Protein 3MTI (pdb70)

Nearest PDB structures (foldseek):
  3mti-assembly1_A  TM=1.002E+00  e=4.559E-30  Streptococcus thermophilus LMG 18311
  3mti-assembly1_B  TM=9.693E-01  e=1.001E-26  Streptococcus thermophilus LMG 18311
  3lby-assembly1_A  TM=9.792E-01  e=3.429E-22  Streptococcus mutans
  8k1f-assembly2_B-2  TM=7.327E-01  e=4.480E-07  Fusobacterium nucleatum subsp. nucleatum ATCC 25586
  5xj1-assembly1_A  TM=6.941E-01  e=5.153E-06  Streptococcus pneumoniae TIGR4

CATH classification: 3.40.50.150

Structure (mmCIF, N/CA/C/O backbone):
data_3MTI
#
_entry.id   3MTI
#
_cell.length_a   48.331
_cell.length_b   57.044
_cell.length_c   75.365
_cell.angle_alpha   90.000
_cell.angle_beta   109.110
_cell.angle_gamma   90.000
#
_symmetry.space_group_name_H-M   'P 1 21 1'
#
loop_
_entity.id
_entity.type
_entity.pdbx_description
1 polymer 'rRNA methylase'
2 water water
#
loop_
_atom_site.group_PDB
_atom_site.id
_atom_site.type_symbol
_atom_site.label_atom_id
_atom_site.label_alt_id
_atom_site.label_comp_id
_atom_site.label_asym_id
_atom_site.label_entity_id
_atom_site.label_seq_id
_atom_site.pdbx_PDB_ins_code
_atom_site.Cartn_x
_atom_site.Cartn_y
_atom_site.Cartn_z
_atom_site.occupancy
_atom_site.B_iso_or_equiv
_atom_site.auth_seq_id
_atom_site.auth_comp_id
_atom_site.auth_asym_id
_atom_site.auth_atom_id
_atom_site.pdbx_PDB_model_num
ATOM 1 N N . ALA A 1 3 ? 23.362 6.771 16.076 1.00 39.07 0 ALA A N 1
ATOM 2 C CA . ALA A 1 3 ? 22.419 6.627 17.246 1.00 39.38 0 ALA A CA 1
ATOM 3 C C . ALA A 1 3 ? 21.021 7.248 17.014 1.00 39.16 0 ALA A C 1
ATOM 4 O O . ALA A 1 3 ? 20.257 7.466 17.955 1.00 39.84 0 ALA A O 1
ATOM 11 N N . ILE A 1 5 ? 17.038 7.662 15.765 1.00 37.23 2 ILE A N 1
ATOM 12 C CA . ILE A 1 5 ? 15.872 6.771 15.628 1.00 35.91 2 ILE A CA 1
ATOM 13 C C . ILE A 1 5 ? 15.959 6.227 14.189 1.00 35.58 2 ILE A C 1
ATOM 14 O O . ILE A 1 5 ? 16.141 6.999 13.246 1.00 35.18 2 ILE A O 1
ATOM 19 N N . LYS A 1 6 ? 15.880 4.905 14.046 1.00 35.21 3 LYS A N 1
ATOM 20 C CA . LYS A 1 6 ? 16.172 4.222 12.784 1.00 35.01 3 LYS A CA 1
ATOM 21 C C . LYS A 1 6 ? 15.048 4.261 11.742 1.00 34.70 3 LYS A C 1
ATOM 22 O O . LYS A 1 6 ? 13.913 3.844 11.998 1.00 34.70 3 LYS A O 1
ATOM 28 N N . ARG A 1 7 ? 15.378 4.752 10.554 1.00 34.04 4 ARG A N 1
ATOM 29 C CA . ARG A 1 7 ? 14.545 4.503 9.400 1.00 33.81 4 ARG A CA 1
ATOM 30 C C . ARG A 1 7 ? 14.518 2.986 9.186 1.00 33.34 4 ARG A C 1
ATOM 31 O O . ARG A 1 7 ? 15.465 2.287 9.563 1.00 33.02 4 ARG A O 1
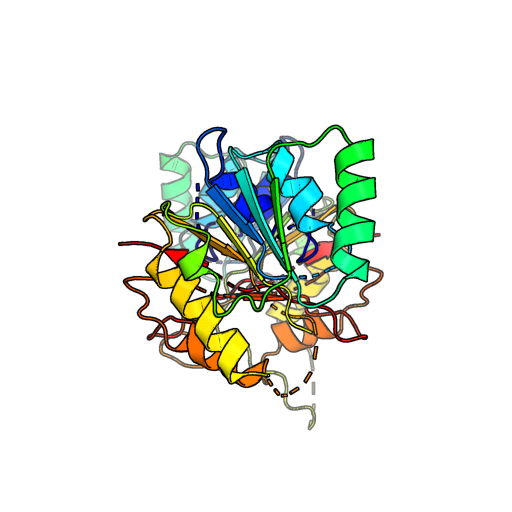ATOM 39 N N . PRO A 1 8 ? 13.411 2.468 8.628 1.00 33.45 5 PRO A N 1
ATOM 40 C CA . PRO A 1 8 ? 13.285 1.059 8.310 1.00 33.65 5 PRO A CA 1
ATOM 41 C C . PRO A 1 8 ? 14.524 0.466 7.638 1.00 34.11 5 PRO A C 1
ATOM 42 O O . PRO A 1 8 ? 14.964 -0.612 8.030 1.00 34.59 5 PRO A O 1
ATOM 46 N N . ILE A 1 9 ? 15.097 1.164 6.664 1.00 33.83 6 ILE A N 1
ATOM 47 C CA . ILE A 1 9 ? 16.276 0.636 5.986 1.00 34.61 6 ILE A CA 1
ATOM 48 C C . ILE A 1 9 ? 17.430 0.492 6.964 1.00 34.30 6 ILE A C 1
ATOM 49 O O . ILE A 1 9 ? 18.090 -0.527 6.955 1.00 34.37 6 ILE A O 1
ATOM 54 N N . HIS A 1 10 ? 17.628 1.486 7.832 1.00 34.34 7 HIS A N 1
ATOM 55 C CA . HIS A 1 10 ? 18.713 1.448 8.813 1.00 34.62 7 HIS A CA 1
ATOM 56 C C . HIS A 1 10 ? 18.547 0.293 9.802 1.00 34.41 7 HIS A C 1
ATOM 57 O O . HIS A 1 10 ? 19.517 -0.414 10.132 1.00 33.81 7 HIS A O 1
ATOM 67 N N . SER A 1 12 ? 16.817 -2.420 9.105 1.00 33.19 9 SER A N 1
ATOM 68 C CA . SER A 1 12 ? 16.971 -3.691 8.428 1.00 33.65 9 SER A CA 1
ATOM 69 C C . SER A 1 12 ? 18.463 -4.050 8.347 1.00 34.21 9 SER A C 1
ATOM 70 O O . SER A 1 12 ? 18.827 -5.202 8.576 1.00 33.41 9 SER A O 1
ATOM 73 N N . HIS A 1 13 ? 19.301 -3.049 8.068 1.00 35.18 10 HIS A N 1
ATOM 74 C CA . HIS A 1 13 ? 20.749 -3.233 7.938 1.00 35.95 10 HIS A CA 1
ATOM 75 C C . HIS A 1 13 ? 21.339 -3.690 9.251 1.00 36.47 10 HIS A C 1
ATOM 76 O O . HIS A 1 13 ? 22.150 -4.608 9.289 1.00 37.43 10 HIS A O 1
ATOM 83 N N . ASP A 1 14 ? 20.931 -3.049 10.332 1.00 36.82 11 ASP A N 1
ATOM 84 C CA . ASP A 1 14 ? 21.447 -3.404 11.649 1.00 37.61 11 ASP A CA 1
ATOM 85 C C . ASP A 1 14 ? 20.919 -4.770 12.131 1.00 36.36 11 ASP A C 1
ATOM 86 O O . ASP A 1 14 ? 21.664 -5.559 12.722 1.00 36.27 11 ASP A O 1
ATOM 91 N N . PHE A 1 15 ? 19.640 -5.038 11.866 1.00 35.01 12 PHE A N 1
ATOM 92 C CA . PHE A 1 15 ? 19.014 -6.334 12.154 1.00 34.14 12 PHE A CA 1
ATOM 93 C C . PHE A 1 15 ? 19.814 -7.478 11.538 1.00 33.40 12 PHE A C 1
ATOM 94 O O . PHE A 1 15 ? 20.109 -8.475 12.184 1.00 33.12 12 PHE A O 1
ATOM 102 N N . LEU A 1 16 ? 20.171 -7.309 10.280 1.00 33.47 13 LEU A N 1
ATOM 103 C CA . LEU A 1 16 ? 20.988 -8.289 9.588 1.00 33.68 13 LEU A CA 1
ATOM 104 C C . LEU A 1 16 ? 22.417 -8.350 10.158 1.00 33.65 13 LEU A C 1
ATOM 105 O O . LEU A 1 16 ? 22.877 -9.432 10.517 1.00 34.07 13 LEU A O 1
ATOM 110 N N . ALA A 1 17 ? 23.094 -7.207 10.278 1.00 33.68 14 ALA A N 1
ATOM 111 C CA . ALA A 1 17 ? 24.471 -7.148 10.848 1.00 33.23 14 ALA A CA 1
ATOM 112 C C . ALA A 1 17 ? 24.609 -7.855 12.194 1.00 32.79 14 ALA A C 1
ATOM 113 O O . ALA A 1 17 ? 25.619 -8.490 12.472 1.00 32.90 14 ALA A O 1
ATOM 115 N N . GLU A 1 18 ? 23.575 -7.773 13.025 1.00 32.34 15 GLU A N 1
ATOM 116 C CA . GLU A 1 18 ? 23.631 -8.377 14.350 1.00 31.82 15 GLU A CA 1
ATOM 117 C C . GLU A 1 18 ? 23.978 -9.884 14.370 1.00 31.33 15 GLU A C 1
ATOM 118 O O . GLU A 1 18 ? 24.519 -10.379 15.350 1.00 31.30 15 GLU A O 1
ATOM 124 N N . VAL A 1 19 ? 23.643 -10.622 13.312 1.00 30.94 16 VAL A N 1
ATOM 125 C CA . VAL A 1 19 ? 23.882 -12.069 13.305 1.00 29.97 16 VAL A CA 1
ATOM 126 C C . VAL A 1 19 ? 24.972 -12.433 12.281 1.00 30.17 16 VAL A C 1
ATOM 127 O O . VAL A 1 19 ? 25.230 -13.596 12.039 1.00 29.47 16 VAL A O 1
ATOM 131 N N . LEU A 1 20 ? 25.613 -11.441 11.694 1.00 30.32 17 LEU A N 1
ATOM 132 C CA . LEU A 1 20 ? 26.563 -11.751 10.610 1.00 31.21 17 LEU A CA 1
ATOM 133 C C . LEU A 1 20 ? 27.988 -11.909 11.149 1.00 31.89 17 LEU A C 1
ATOM 134 O O . LEU A 1 20 ? 28.336 -11.326 12.175 1.00 31.49 17 LEU A O 1
ATOM 139 N N . ASP A 1 21 ? 28.809 -12.700 10.460 1.00 33.11 18 ASP A N 1
ATOM 140 C CA . ASP A 1 21 ? 30.247 -12.768 10.756 1.00 34.68 18 ASP A CA 1
ATOM 141 C C . ASP A 1 21 ? 30.982 -13.114 9.472 1.00 35.04 18 ASP A C 1
ATOM 142 O O . ASP A 1 21 ? 30.347 -13.242 8.431 1.00 35.70 18 ASP A O 1
ATOM 147 N N . ASP A 1 22 ? 32.301 -13.281 9.522 1.00 36.59 19 ASP A N 1
ATOM 148 C CA . ASP A 1 22 ? 33.050 -13.588 8.283 1.00 37.34 19 ASP A CA 1
ATOM 149 C C . ASP A 1 22 ? 32.811 -14.996 7.729 1.00 37.04 19 ASP A C 1
ATOM 150 O O . ASP A 1 22 ? 33.285 -15.335 6.641 1.00 37.06 19 ASP A O 1
ATOM 155 N N . GLU A 1 23 ? 32.076 -15.817 8.473 1.00 36.37 20 GLU A N 1
ATOM 156 C CA . GLU A 1 23 ? 31.676 -17.132 7.957 1.00 36.51 20 GLU A CA 1
ATOM 157 C C . GLU A 1 23 ? 30.272 -17.174 7.320 1.00 34.94 20 GLU A C 1
ATOM 158 O O . GLU A 1 23 ? 29.869 -18.207 6.772 1.00 35.25 20 GLU A O 1
ATOM 164 N N . SER A 1 24 ? 29.559 -16.052 7.348 1.00 33.00 21 SER A N 1
ATOM 165 C CA . SER A 1 24 ? 28.150 -16.022 6.948 1.00 31.89 21 SER A CA 1
ATOM 166 C C . SER A 1 24 ? 27.898 -15.960 5.440 1.00 31.61 21 SER A C 1
ATOM 167 O O . SER A 1 24 ? 28.582 -15.225 4.706 1.00 30.82 21 SER A O 1
ATOM 170 N N . ILE A 1 25 ? 26.922 -16.751 4.995 1.00 30.80 22 ILE A N 1
ATOM 171 C CA . ILE A 1 25 ? 26.360 -16.657 3.647 1.00 30.88 22 ILE A CA 1
ATOM 172 C C . ILE A 1 25 ? 25.112 -15.788 3.692 1.00 30.99 22 ILE A C 1
ATOM 173 O O . ILE A 1 25 ? 24.224 -16.001 4.534 1.00 30.18 22 ILE A O 1
ATOM 178 N N . VAL A 1 26 ? 25.058 -14.809 2.788 1.00 30.56 23 VAL A N 1
ATOM 179 C CA . VAL A 1 26 ? 23.954 -13.862 2.727 1.00 30.32 23 VAL A CA 1
ATOM 180 C C . VAL A 1 26 ? 23.277 -13.946 1.364 1.00 30.23 23 VAL A C 1
ATOM 181 O O . VAL A 1 26 ? 23.958 -14.113 0.314 1.00 29.12 23 VAL A O 1
ATOM 185 N N . VAL A 1 27 ? 21.945 -13.853 1.369 1.00 28.60 24 VAL A N 1
ATOM 186 C CA . VAL A 1 27 ? 21.207 -13.746 0.113 1.00 28.77 24 VAL A CA 1
ATOM 187 C C . VAL A 1 27 ? 20.511 -12.387 -0.052 1.00 29.47 24 VAL A C 1
ATOM 188 O O . VAL A 1 27 ? 19.707 -11.947 0.804 1.00 29.48 24 VAL A O 1
ATOM 192 N N . ASP A 1 28 ? 20.826 -11.727 -1.162 1.00 29.00 25 ASP A N 1
ATOM 193 C CA . ASP A 1 28 ? 20.133 -10.506 -1.548 1.00 29.90 25 ASP A CA 1
ATOM 194 C C . ASP A 1 28 ? 19.258 -10.834 -2.758 1.00 30.16 25 ASP A C 1
ATOM 195 O O . ASP A 1 28 ? 19.734 -10.909 -3.894 1.00 30.40 25 ASP A O 1
ATOM 200 N N . ALA A 1 29 ? 17.967 -11.040 -2.479 1.00 29.80 26 ALA A N 1
ATOM 201 C CA . ALA A 1 29 ? 16.987 -11.497 -3.465 1.00 29.84 26 ALA A CA 1
ATOM 202 C C . ALA A 1 29 ? 16.673 -10.459 -4.534 1.00 29.86 26 ALA A C 1
ATOM 203 O O . ALA A 1 29 ? 16.232 -10.820 -5.624 1.00 30.97 26 ALA A O 1
ATOM 205 N N . THR A 1 30 ? 16.916 -9.184 -4.222 1.00 30.50 27 THR A N 1
ATOM 206 C CA . THR A 1 30 ? 16.590 -8.041 -5.079 1.00 29.70 27 THR A CA 1
ATOM 207 C C . THR A 1 30 ? 17.744 -7.043 -5.166 1.00 29.84 27 THR A C 1
ATOM 208 O O . THR A 1 30 ? 17.758 -6.000 -4.512 1.00 29.37 27 THR A O 1
ATOM 220 N N . GLY A 1 32 ? 18.835 -4.729 -7.374 1.00 31.80 29 GLY A N 1
ATOM 221 C CA . GLY A 1 32 ? 18.690 -3.368 -7.898 1.00 33.80 29 GLY A CA 1
ATOM 222 C C . GLY A 1 32 ? 20.039 -2.670 -8.060 1.00 35.06 29 GLY A C 1
ATOM 223 O O . GLY A 1 32 ? 20.973 -3.238 -8.637 1.00 36.41 29 GLY A O 1
ATOM 224 N N . ASN A 1 33 ? 20.160 -1.461 -7.516 1.00 35.79 30 ASN A N 1
ATOM 225 C CA . ASN A 1 33 ? 21.378 -0.648 -7.670 1.00 36.53 30 ASN A CA 1
ATOM 226 C C . ASN A 1 33 ? 22.562 -1.097 -6.792 1.00 36.26 30 ASN A C 1
ATOM 227 O O . ASN A 1 33 ? 23.660 -0.544 -6.897 1.00 36.49 30 ASN A O 1
ATOM 232 N N . GLY A 1 34 ? 22.325 -2.078 -5.921 1.00 35.39 31 GLY A N 1
ATOM 233 C CA . GLY A 1 34 ? 23.369 -2.647 -5.083 1.00 34.62 31 GLY A CA 1
ATOM 234 C C . GLY A 1 34 ? 23.506 -2.166 -3.647 1.00 34.34 31 GLY A C 1
ATOM 235 O O . GLY A 1 34 ? 24.445 -2.549 -2.961 1.00 34.66 31 GLY A O 1
ATOM 236 N N . ASN A 1 35 ? 22.573 -1.354 -3.165 1.00 34.61 32 ASN A N 1
ATOM 237 C CA . ASN A 1 35 ? 22.732 -0.744 -1.841 1.00 34.67 32 ASN A CA 1
ATOM 238 C C . ASN A 1 35 ? 22.892 -1.754 -0.710 1.00 34.30 32 ASN A C 1
ATOM 239 O O . ASN A 1 35 ? 23.729 -1.579 0.175 1.00 34.43 32 ASN A O 1
ATOM 244 N N . ASP A 1 36 ? 22.074 -2.798 -0.728 1.00 34.86 33 ASP A N 1
ATOM 245 C CA . ASP A 1 36 ? 22.125 -3.820 0.313 1.00 34.75 33 ASP A CA 1
ATOM 246 C C . ASP A 1 36 ? 23.329 -4.744 0.129 1.00 34.10 33 ASP A C 1
ATOM 247 O O . ASP A 1 36 ? 24.002 -5.106 1.101 1.00 33.77 33 ASP A O 1
ATOM 252 N N . THR A 1 37 ? 23.619 -5.098 -1.116 1.00 33.23 34 THR A N 1
ATOM 253 C CA . THR A 1 37 ? 24.745 -5.979 -1.385 1.00 33.35 34 THR A CA 1
ATOM 254 C C . THR A 1 37 ? 26.045 -5.310 -0.925 1.00 33.40 34 THR A C 1
ATOM 255 O O . THR A 1 37 ? 26.840 -5.927 -0.220 1.00 34.08 34 THR A O 1
ATOM 259 N N . ALA A 1 38 ? 26.226 -4.037 -1.293 1.00 33.69 35 ALA A N 1
ATOM 260 C CA . ALA A 1 38 ? 27.414 -3.249 -0.910 1.00 32.78 35 ALA A CA 1
ATOM 261 C C . ALA A 1 38 ? 27.629 -3.216 0.587 1.00 32.13 35 ALA A C 1
ATOM 262 O O . ALA A 1 38 ? 28.763 -3.389 1.069 1.00 31.92 35 ALA A O 1
ATOM 264 N N . PHE A 1 39 ? 26.533 -3.030 1.329 1.00 30.99 36 PHE A N 1
ATOM 265 C CA . PHE A 1 39 ? 26.604 -3.010 2.771 1.00 29.83 36 PHE A CA 1
ATOM 266 C C . PHE A 1 39 ? 26.926 -4.372 3.359 1.00 29.45 36 PHE A C 1
ATOM 267 O O . PHE A 1 39 ? 27.812 -4.491 4.189 1.00 29.97 36 PHE A O 1
ATOM 275 N N . LEU A 1 40 ? 26.179 -5.397 2.961 1.00 29.42 37 LEU A N 1
ATOM 276 C CA . LEU A 1 40 ? 26.305 -6.703 3.604 1.00 28.50 37 LEU A CA 1
ATOM 277 C C . LEU A 1 40 ? 27.574 -7.444 3.180 1.00 28.06 37 LEU A C 1
ATOM 278 O O . LEU A 1 40 ? 28.137 -8.162 3.970 1.00 27.32 37 LEU A O 1
ATOM 283 N N . ALA A 1 41 ? 28.034 -7.270 1.949 1.00 28.11 38 ALA A N 1
ATOM 284 C CA . ALA A 1 41 ? 29.265 -7.961 1.543 1.00 28.75 38 ALA A CA 1
ATOM 285 C C . ALA A 1 41 ? 30.342 -7.745 2.573 1.00 29.09 38 ALA A C 1
ATOM 286 O O . ALA A 1 41 ? 30.910 -8.704 3.085 1.00 29.23 38 ALA A O 1
ATOM 288 N N . GLY A 1 42 ? 30.570 -6.480 2.923 1.00 30.32 39 GLY A N 1
ATOM 289 C CA . GLY A 1 42 ? 31.602 -6.084 3.871 1.00 31.57 39 GLY A CA 1
ATOM 290 C C . GLY A 1 42 ? 31.628 -6.871 5.155 1.00 32.77 39 GLY A C 1
ATOM 291 O O . GLY A 1 42 ? 32.692 -7.043 5.770 1.00 33.40 39 GLY A O 1
ATOM 292 N N . LEU A 1 43 ? 30.453 -7.370 5.540 1.00 33.14 40 LEU A N 1
ATOM 293 C CA . LEU A 1 43 ? 30.216 -7.957 6.847 1.00 32.93 40 LEU A CA 1
ATOM 294 C C . LEU A 1 43 ? 30.110 -9.506 6.822 1.00 33.48 40 LEU A C 1
ATOM 295 O O . LEU A 1 43 ? 29.944 -10.134 7.873 1.00 33.90 40 LEU A O 1
ATOM 300 N N . SER A 1 44 ? 30.177 -10.118 5.638 1.00 32.78 41 SER A N 1
ATOM 301 C CA . SER A 1 44 ? 29.967 -11.565 5.524 1.00 33.24 41 SER A CA 1
ATOM 302 C C . SER A 1 44 ? 30.959 -12.287 4.622 1.00 33.70 41 SER A C 1
ATOM 303 O O . SER A 1 44 ? 31.750 -11.663 3.942 1.00 34.25 41 SER A O 1
ATOM 306 N N . LYS A 1 45 ? 30.880 -13.615 4.619 1.00 34.61 42 LYS A N 1
ATOM 307 C CA . LYS A 1 45 ? 31.736 -14.443 3.777 1.00 35.04 42 LYS A CA 1
ATOM 308 C C . LYS A 1 45 ? 31.427 -14.209 2.317 1.00 34.50 42 LYS A C 1
ATOM 309 O O . LYS A 1 45 ? 32.339 -14.057 1.499 1.00 34.35 42 LYS A O 1
ATOM 315 N N . LYS A 1 46 ? 30.137 -14.203 1.994 1.00 33.80 43 LYS A N 1
ATOM 316 C CA . LYS A 1 46 ? 29.712 -14.183 0.604 1.00 33.43 43 LYS A CA 1
ATOM 317 C C . LYS A 1 46 ? 28.275 -13.697 0.512 1.00 33.10 43 LYS A C 1
ATOM 318 O O . LYS A 1 46 ? 27.439 -14.021 1.358 1.00 32.58 43 LYS A O 1
ATOM 324 N N . VAL A 1 47 ? 27.997 -12.934 -0.535 1.00 32.72 44 VAL A N 1
ATOM 325 C CA . VAL A 1 47 ? 26.643 -12.512 -0.834 1.00 31.90 44 VAL A CA 1
ATOM 326 C C . VAL A 1 47 ? 26.288 -13.042 -2.206 1.00 32.30 44 VAL A C 1
ATOM 327 O O . VAL A 1 47 ? 27.034 -12.837 -3.195 1.00 30.94 44 VAL A O 1
ATOM 331 N N . TYR A 1 48 ? 25.159 -13.738 -2.267 1.00 31.53 45 TYR A N 1
ATOM 332 C CA . TYR A 1 48 ? 24.539 -14.026 -3.547 1.00 32.43 45 TYR A CA 1
ATOM 333 C C . TYR A 1 48 ? 23.491 -12.945 -3.784 1.00 32.69 45 TYR A C 1
ATOM 334 O O . TYR A 1 48 ? 22.609 -12.720 -2.928 1.00 32.02 45 TYR A O 1
ATOM 343 N N . ALA A 1 49 ? 23.590 -12.272 -4.926 1.00 32.03 46 ALA A N 1
ATOM 344 C CA . ALA A 1 49 ? 22.637 -11.237 -5.284 1.00 32.28 46 ALA A CA 1
ATOM 345 C C . ALA A 1 49 ? 21.917 -11.597 -6.565 1.00 32.85 46 ALA A C 1
ATOM 346 O O . ALA A 1 49 ? 22.552 -12.038 -7.539 1.00 32.25 46 ALA A O 1
ATOM 348 N N . PHE A 1 50 ? 20.595 -11.404 -6.561 1.00 32.86 47 PHE A N 1
ATOM 349 C CA . PHE A 1 50 ? 19.740 -11.722 -7.703 1.00 34.38 47 PHE A CA 1
ATOM 350 C C . PHE A 1 50 ? 19.000 -10.507 -8.277 1.00 35.87 47 PHE A C 1
ATOM 351 O O . PHE A 1 50 ? 18.449 -9.684 -7.533 1.00 36.32 47 PHE A O 1
ATOM 359 N N . ASP A 1 51 ? 18.959 -10.432 -9.605 1.00 37.40 48 ASP A N 1
ATOM 360 C CA . ASP A 1 51 ? 18.110 -9.493 -10.320 1.00 39.20 48 ASP A CA 1
ATOM 361 C C . ASP A 1 51 ? 17.846 -10.010 -11.720 1.00 40.39 48 ASP A C 1
ATOM 362 O O . ASP A 1 51 ? 18.702 -10.679 -12.311 1.00 40.82 48 ASP A O 1
ATOM 367 N N . VAL A 1 52 ? 16.679 -9.663 -12.259 1.00 41.36 49 VAL A N 1
ATOM 368 C CA . VAL A 1 52 ? 16.316 -10.009 -13.621 1.00 42.59 49 VAL A CA 1
ATOM 369 C C . VAL A 1 52 ? 16.794 -8.994 -14.677 1.00 43.29 49 VAL A C 1
ATOM 370 O O . VAL A 1 52 ? 16.614 -9.225 -15.873 1.00 43.48 49 VAL A O 1
ATOM 374 N N . GLN A 1 53 ? 17.386 -7.875 -14.248 1.00 43.84 50 GLN A N 1
ATOM 375 C CA . GLN A 1 53 ? 17.774 -6.798 -15.184 1.00 44.09 50 GLN A CA 1
ATOM 376 C C . GLN A 1 53 ? 19.279 -6.632 -15.357 1.00 43.93 50 GLN A C 1
ATOM 377 O O . GLN A 1 53 ? 20.009 -6.393 -14.386 1.00 43.30 50 GLN A O 1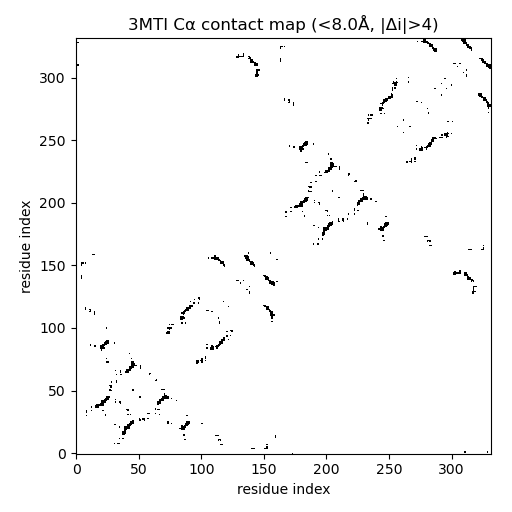
ATOM 383 N N . GLU A 1 54 ? 19.720 -6.730 -16.610 1.00 44.07 51 GLU A N 1
ATOM 384 C CA . GLU A 1 54 ? 21.113 -6.539 -16.989 1.00 44.34 51 GLU A CA 1
ATOM 385 C C . GLU A 1 54 ? 21.719 -5.280 -16.369 1.00 44.60 51 GLU A C 1
ATOM 386 O O . GLU A 1 54 ? 22.837 -5.318 -15.843 1.00 44.63 51 GLU A O 1
ATOM 388 N N . GLN A 1 55 ? 20.980 -4.172 -16.439 1.00 44.80 52 GLN A N 1
ATOM 389 C CA . GLN A 1 55 ? 21.461 -2.878 -15.949 1.00 45.49 52 GLN A CA 1
ATOM 390 C C . GLN A 1 55 ? 21.758 -2.873 -14.452 1.00 44.96 52 GLN A C 1
ATOM 391 O O . GLN A 1 55 ? 22.705 -2.231 -14.026 1.00 45.42 52 GLN A O 1
ATOM 397 N N . ALA A 1 56 ? 20.962 -3.595 -13.668 1.00 44.47 53 ALA A N 1
ATOM 398 C CA . ALA A 1 56 ? 21.209 -3.736 -12.228 1.00 44.14 53 ALA A CA 1
ATOM 399 C C . ALA A 1 56 ? 22.578 -4.385 -12.001 1.00 43.73 53 ALA A C 1
ATOM 400 O O . ALA A 1 56 ? 23.363 -3.947 -11.143 1.00 43.17 53 ALA A O 1
ATOM 402 N N . LEU A 1 57 ? 22.851 -5.423 -12.790 1.00 42.78 54 LEU A N 1
ATOM 403 C CA . LEU A 1 57 ? 24.114 -6.148 -12.721 1.00 42.74 54 LEU A CA 1
ATOM 404 C C . LEU A 1 57 ? 25.293 -5.233 -13.014 1.00 42.04 54 LEU A C 1
ATOM 405 O O . LEU A 1 57 ? 26.227 -5.165 -12.221 1.00 41.32 54 LEU A O 1
ATOM 410 N N . GLY A 1 58 ? 25.228 -4.535 -14.151 1.00 42.13 55 GLY A N 1
ATOM 411 C CA . GLY A 1 58 ? 26.284 -3.619 -14.594 1.00 41.81 55 GLY A CA 1
ATOM 412 C C . GLY A 1 58 ? 26.539 -2.495 -13.598 1.00 41.95 55 GLY A C 1
ATOM 413 O O . GLY A 1 58 ? 27.689 -2.139 -13.338 1.00 41.35 55 GLY A O 1
ATOM 414 N N . LYS A 1 59 ? 25.461 -1.958 -13.022 1.00 41.61 56 LYS A N 1
ATOM 415 C CA . LYS A 1 59 ? 25.556 -0.887 -12.027 1.00 41.42 56 LYS A CA 1
ATOM 416 C C . LYS A 1 59 ? 26.224 -1.397 -10.764 1.00 40.61 56 LYS A C 1
ATOM 417 O O . LYS A 1 59 ? 27.208 -0.813 -10.300 1.00 40.59 56 LYS A O 1
ATOM 419 N N . THR A 1 60 ? 25.688 -2.488 -10.216 1.00 40.00 57 THR A N 1
ATOM 420 C CA . THR A 1 60 ? 26.231 -3.106 -9.002 1.00 38.58 57 THR A CA 1
ATOM 421 C C . THR A 1 60 ? 27.700 -3.531 -9.164 1.00 38.45 57 THR A C 1
ATOM 422 O O . THR A 1 60 ? 28.514 -3.247 -8.292 1.00 38.47 57 THR A O 1
ATOM 426 N N . SER A 1 61 ? 28.036 -4.154 -10.292 1.00 37.83 58 SER A N 1
ATOM 427 C CA . SER A 1 61 ? 29.424 -4.544 -10.594 1.00 37.81 58 SER A CA 1
ATOM 428 C C . SER A 1 61 ? 30.397 -3.401 -10.417 1.00 37.20 58 SER A C 1
ATOM 429 O O . SER A 1 61 ? 31.262 -3.460 -9.549 1.00 37.41 58 SER A O 1
ATOM 432 N N . GLN A 1 62 ? 30.234 -2.366 -11.246 1.00 37.03 59 GLN A N 1
ATOM 433 C CA . GLN A 1 62 ? 31.003 -1.128 -11.155 1.00 36.60 59 GLN A CA 1
ATOM 434 C C . GLN A 1 62 ? 31.137 -0.651 -9.714 1.00 36.12 59 GLN A C 1
ATOM 435 O O . GLN A 1 62 ? 32.245 -0.366 -9.254 1.00 35.32 59 GLN A O 1
ATOM 441 N N . ARG A 1 63 ? 30.009 -0.571 -9.000 1.00 34.93 60 ARG A N 1
ATOM 442 C CA . ARG A 1 63 ? 30.021 -0.114 -7.617 1.00 34.53 60 ARG A CA 1
ATOM 443 C C . ARG A 1 63 ? 30.912 -0.972 -6.741 1.00 34.67 60 ARG A C 1
ATOM 444 O O . ARG A 1 63 ? 31.809 -0.458 -6.057 1.00 35.07 60 ARG A O 1
ATOM 452 N N . LEU A 1 64 ? 30.638 -2.278 -6.739 1.00 34.89 61 LEU A N 1
ATOM 453 C CA . LEU A 1 64 ? 31.365 -3.208 -5.886 1.00 35.09 61 LEU A CA 1
ATOM 454 C C . LEU A 1 64 ? 32.843 -3.123 -6.244 1.00 34.85 61 LEU A C 1
ATOM 455 O O . LEU A 1 64 ? 33.697 -3.032 -5.373 1.00 35.17 61 LEU A O 1
ATOM 460 N N . SER A 1 65 ? 33.125 -3.101 -7.536 1.00 35.36 62 SER A N 1
ATOM 461 C CA . SER A 1 65 ? 34.495 -2.961 -8.018 1.00 36.24 62 SER A CA 1
ATOM 462 C C . SER A 1 65 ? 35.188 -1.714 -7.453 1.00 36.57 62 SER A C 1
ATOM 463 O O . SER A 1 65 ? 36.327 -1.790 -6.949 1.00 36.81 62 SER A O 1
ATO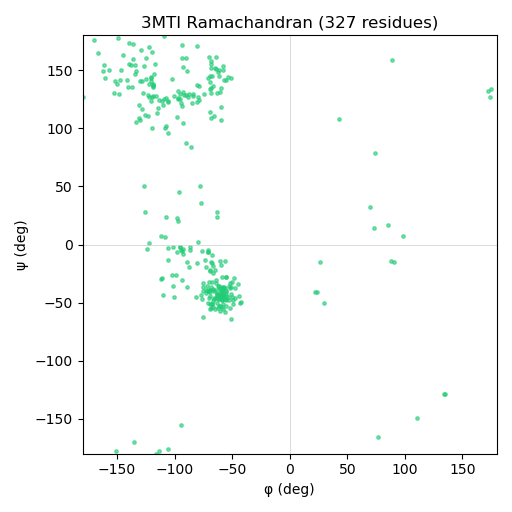M 466 N N . ASP A 1 66 ? 34.484 -0.580 -7.507 1.00 36.71 63 ASP A N 1
ATOM 467 C CA . ASP A 1 66 ? 34.987 0.695 -6.978 1.00 36.65 63 ASP A CA 1
ATOM 468 C C . ASP A 1 66 ? 35.201 0.647 -5.474 1.00 37.12 63 ASP A C 1
ATOM 469 O O . ASP A 1 66 ? 36.074 1.337 -4.938 1.00 36.99 63 ASP A O 1
ATOM 474 N N . LEU A 1 67 ? 34.393 -0.164 -4.795 1.00 37.46 64 LEU A N 1
ATOM 475 C CA . LEU A 1 67 ? 34.561 -0.388 -3.369 1.00 37.34 64 LEU A CA 1
ATOM 476 C C . LEU A 1 67 ? 35.546 -1.517 -3.047 1.00 37.66 64 LEU A C 1
ATOM 477 O O . LEU A 1 67 ? 35.815 -1.774 -1.876 1.00 37.39 64 LEU A O 1
ATOM 482 N N . GLY A 1 68 ? 36.094 -2.176 -4.078 1.00 37.74 65 GLY A N 1
ATOM 483 C CA . GLY A 1 68 ? 37.077 -3.261 -3.897 1.00 37.64 65 GLY A CA 1
ATOM 484 C C . GLY A 1 68 ? 36.473 -4.569 -3.385 1.00 37.89 65 GLY A C 1
ATOM 485 O O . GLY A 1 68 ? 37.191 -5.463 -2.922 1.00 38.00 65 GLY A O 1
ATOM 486 N N . ILE A 1 69 ? 35.145 -4.658 -3.454 1.00 37.38 66 ILE A N 1
ATOM 487 C CA . ILE A 1 69 ? 34.381 -5.769 -2.909 1.00 37.07 66 ILE A CA 1
ATOM 488 C C . ILE A 1 69 ? 34.341 -6.905 -3.926 1.00 36.67 66 ILE A C 1
ATOM 489 O O . ILE A 1 69 ? 33.859 -6.716 -5.044 1.00 36.09 66 ILE A O 1
ATOM 494 N N . GLU A 1 70 ? 34.833 -8.078 -3.515 1.00 36.97 67 GLU A N 1
ATOM 495 C CA . GLU A 1 70 ? 34.998 -9.239 -4.401 1.00 37.35 67 GLU A CA 1
ATOM 496 C C . GLU A 1 70 ? 34.286 -10.485 -3.906 1.00 36.57 67 GLU A C 1
ATOM 497 O O . GLU A 1 70 ? 34.286 -11.509 -4.559 1.00 37.04 67 GLU A O 1
ATOM 503 N N . ASN A 1 71 ? 33.678 -10.421 -2.739 1.00 36.57 68 ASN A N 1
ATOM 504 C CA . ASN A 1 71 ? 33.035 -11.616 -2.193 1.00 35.68 68 ASN A CA 1
ATOM 505 C C . ASN A 1 71 ? 31.522 -11.693 -2.472 1.00 35.58 68 ASN A C 1
ATOM 506 O O . ASN A 1 71 ? 30.712 -12.003 -1.576 1.00 35.32 68 ASN A O 1
ATOM 511 N N . THR A 1 72 ? 31.143 -11.409 -3.712 1.00 35.01 69 THR A N 1
ATOM 512 C CA . THR A 1 72 ? 29.748 -11.524 -4.138 1.00 35.17 69 THR A CA 1
ATOM 513 C C . THR A 1 72 ? 29.593 -12.382 -5.380 1.00 35.98 69 THR A C 1
ATOM 514 O O . THR A 1 72 ? 30.521 -12.519 -6.204 1.00 35.64 69 THR A O 1
ATOM 518 N N . GLU A 1 73 ? 28.411 -12.969 -5.511 1.00 35.74 70 GLU A N 1
ATOM 519 C CA . GLU A 1 73 ? 28.039 -13.645 -6.746 1.00 36.09 70 GLU A CA 1
ATOM 520 C C . GLU A 1 73 ? 26.753 -12.998 -7.248 1.00 35.94 70 GLU A C 1
ATOM 521 O O . GLU A 1 73 ? 25.690 -13.102 -6.630 1.00 35.85 70 GLU A O 1
ATOM 527 N N . LEU A 1 74 ? 26.896 -12.282 -8.352 1.00 36.22 71 LEU A N 1
ATOM 528 C CA . LEU A 1 74 ? 25.833 -11.532 -8.948 1.00 36.52 71 LEU A CA 1
ATOM 529 C C . LEU A 1 74 ? 25.203 -12.414 -10.003 1.00 37.19 71 LEU A C 1
ATOM 530 O O . LEU A 1 74 ? 25.881 -12.885 -10.931 1.00 37.26 71 LEU A O 1
ATOM 535 N N . ILE A 1 75 ? 23.903 -12.649 -9.851 1.00 36.59 72 ILE A N 1
ATOM 536 C CA . ILE A 1 75 ? 23.217 -13.636 -10.664 1.00 36.85 72 ILE A CA 1
ATOM 537 C C . ILE A 1 75 ? 22.072 -13.001 -11.428 1.00 37.36 72 ILE A C 1
ATOM 538 O O . ILE A 1 75 ? 21.224 -12.324 -10.841 1.00 37.72 72 ILE A O 1
ATOM 543 N N . LEU A 1 76 ? 22.071 -13.206 -12.740 1.00 37.46 73 LEU A N 1
ATOM 544 C CA . LEU A 1 76 ? 20.990 -12.753 -13.592 1.00 37.71 73 LEU A CA 1
ATOM 545 C C . LEU A 1 76 ? 19.944 -13.857 -13.680 1.00 37.34 73 LEU A C 1
ATOM 546 O O . LEU A 1 76 ? 20.000 -14.701 -14.572 1.00 37.61 73 LEU A O 1
ATOM 551 N N . ASP A 1 77 ? 19.008 -13.879 -12.730 1.00 36.72 74 ASP A N 1
ATOM 552 C CA . ASP A 1 77 ? 17.981 -14.915 -12.701 1.00 36.34 74 ASP A CA 1
ATOM 553 C C . ASP A 1 77 ? 16.863 -14.504 -11.726 1.00 36.66 74 ASP A C 1
ATOM 554 O O . ASP A 1 77 ? 17.041 -13.588 -10.918 1.00 36.36 74 ASP A O 1
ATOM 559 N N . GLY A 1 78 ? 15.714 -15.168 -11.805 1.00 36.23 75 GLY A N 1
ATOM 560 C CA . GLY A 1 78 ? 14.661 -14.963 -10.801 1.00 36.24 75 GLY A CA 1
ATOM 561 C C . GLY A 1 78 ? 15.079 -15.508 -9.441 1.00 36.44 75 GLY A C 1
ATOM 562 O O . GLY A 1 78 ? 15.603 -16.614 -9.350 1.00 36.72 75 GLY A O 1
ATOM 563 N N . HIS A 1 79 ? 14.842 -14.737 -8.377 1.00 36.61 76 HIS A N 1
ATOM 564 C CA . HIS A 1 79 ? 15.116 -15.192 -7.008 1.00 36.47 76 HIS A CA 1
ATOM 565 C C . HIS A 1 79 ? 14.336 -16.470 -6.579 1.00 36.29 76 HIS A C 1
ATOM 566 O O . HIS A 1 79 ? 14.703 -17.129 -5.599 1.00 35.07 76 HIS A O 1
ATOM 573 N N . GLU A 1 80 ? 13.264 -16.810 -7.306 1.00 36.45 77 GLU A N 1
ATOM 574 C CA . GLU A 1 80 ? 12.519 -18.065 -7.057 1.00 36.29 77 GLU A CA 1
ATOM 575 C C . GLU A 1 80 ? 13.371 -19.301 -7.358 1.00 36.19 77 GLU A C 1
ATOM 576 O O . GLU A 1 80 ? 13.093 -20.387 -6.864 1.00 36.00 77 GLU A O 1
ATOM 582 N N . ASN A 1 81 ? 14.397 -19.107 -8.184 1.00 35.93 78 ASN A N 1
ATOM 583 C CA . ASN A 1 81 ? 15.407 -20.115 -8.494 1.00 36.22 78 ASN A CA 1
ATOM 584 C C . ASN A 1 81 ? 16.703 -19.986 -7.679 1.00 36.38 78 ASN A C 1
ATOM 585 O O . ASN A 1 81 ? 17.767 -20.466 -8.117 1.00 36.40 78 ASN A O 1
ATOM 590 N N . LEU A 1 82 ? 16.630 -19.345 -6.508 1.00 36.50 79 LEU A N 1
ATOM 591 C CA . LEU A 1 82 ? 17.812 -19.140 -5.654 1.00 37.03 79 LEU A CA 1
ATOM 592 C C . LEU A 1 82 ? 18.463 -20.473 -5.285 1.00 38.24 79 LEU A C 1
ATOM 593 O O . LEU A 1 82 ? 19.709 -20.597 -5.241 1.00 38.36 79 LEU A O 1
ATOM 598 N N . ASP A 1 83 ? 17.598 -21.460 -5.057 1.00 39.02 80 ASP A N 1
ATOM 599 C CA . ASP A 1 83 ? 17.979 -22.776 -4.573 1.00 40.32 80 ASP A CA 1
ATOM 600 C C . ASP A 1 83 ? 18.938 -23.551 -5.476 1.00 40.61 80 ASP A C 1
ATOM 601 O O . ASP A 1 83 ? 19.496 -24.528 -5.017 1.00 41.10 80 ASP A O 1
ATOM 606 N N . HIS A 1 84 ? 19.126 -23.120 -6.732 1.00 41.28 81 HIS A N 1
ATOM 607 C CA . HIS A 1 84 ? 20.078 -23.753 -7.668 1.00 40.98 81 HIS A CA 1
ATOM 608 C C . HIS A 1 84 ? 21.493 -23.166 -7.602 1.00 40.71 81 HIS A C 1
ATOM 609 O O . HIS A 1 84 ? 22.436 -23.744 -8.177 1.00 40.66 81 HIS A O 1
ATOM 616 N N . TYR A 1 85 ? 21.643 -21.997 -6.972 1.00 39.10 82 TYR A N 1
ATOM 617 C CA . TYR A 1 85 ? 22.948 -21.314 -6.916 1.00 37.13 82 TYR A CA 1
ATOM 618 C C . TYR A 1 85 ? 23.556 -21.308 -5.520 1.00 36.19 82 TYR A C 1
ATOM 619 O O . TYR A 1 85 ? 24.787 -21.269 -5.388 1.00 34.95 82 TYR A O 1
ATOM 628 N N . VAL A 1 86 ? 22.675 -21.338 -4.510 1.00 34.55 83 VAL A N 1
ATOM 629 C CA . VAL A 1 86 ? 22.998 -21.244 -3.073 1.00 34.47 83 VAL A CA 1
ATOM 630 C C . VAL A 1 86 ? 22.868 -22.598 -2.338 1.00 34.74 83 VAL A C 1
ATOM 631 O O . VAL A 1 86 ? 21.769 -23.000 -1.884 1.00 35.12 83 VAL A O 1
ATOM 635 N N . ARG A 1 87 ? 23.974 -23.287 -2.202 1.00 34.56 84 ARG A N 1
ATOM 636 C CA . ARG A 1 87 ? 23.970 -24.585 -1.577 1.00 35.09 84 ARG A CA 1
ATOM 637 C C . ARG A 1 87 ? 24.239 -24.581 -0.087 1.00 33.84 84 ARG A C 1
ATOM 638 O O . ARG A 1 87 ? 24.138 -25.577 0.534 1.00 33.67 84 ARG A O 1
ATOM 646 N N . GLU A 1 88 ? 24.599 -23.443 0.454 1.00 33.20 85 GLU A N 1
ATOM 647 C CA . GLU A 1 88 ? 25.017 -23.306 1.815 1.00 32.81 85 GLU A CA 1
ATOM 648 C C . GLU A 1 88 ? 23.823 -22.918 2.663 1.00 32.15 85 GLU A C 1
ATOM 649 O O . GLU A 1 88 ? 22.867 -22.465 2.170 1.00 31.77 85 GLU A O 1
ATOM 655 N N . PRO A 1 89 ? 23.898 -23.127 3.942 1.00 31.96 86 PRO A N 1
ATOM 656 C CA . PRO A 1 89 ? 22.907 -22.560 4.864 1.00 32.15 86 PRO A CA 1
ATOM 657 C C . PRO A 1 89 ? 22.969 -21.026 4.793 1.00 32.33 86 PRO A C 1
ATOM 658 O O . PRO A 1 89 ? 24.032 -20.453 4.500 1.00 31.55 86 PRO A O 1
ATOM 662 N N . ILE A 1 90 ? 21.829 -20.369 5.009 1.00 32.07 87 ILE A N 1
ATOM 663 C CA . ILE A 1 90 ? 21.751 -18.908 4.883 1.00 31.67 87 ILE A CA 1
ATOM 664 C C . ILE A 1 90 ? 21.671 -18.249 6.252 1.00 31.57 87 ILE A C 1
ATOM 665 O O . ILE A 1 90 ? 20.753 -18.545 7.032 1.00 32.11 87 ILE A O 1
ATOM 670 N N . ARG A 1 91 ? 22.604 -17.356 6.525 1.00 30.72 88 ARG A N 1
ATOM 671 C CA A ARG A 1 91 ? 22.620 -16.620 7.764 0.50 30.53 88 ARG A CA 1
ATOM 672 C CA B ARG A 1 91 ? 22.533 -16.666 7.818 0.50 30.50 88 ARG A CA 1
ATOM 673 C C . ARG A 1 91 ? 21.687 -15.434 7.695 1.00 30.51 88 ARG A C 1
ATOM 674 O O . ARG A 1 91 ? 20.965 -15.225 8.609 1.00 30.47 88 ARG A O 1
ATOM 689 N N . ALA A 1 92 ? 21.752 -14.679 6.612 1.00 30.33 89 ALA A N 1
ATOM 690 C CA . ALA A 1 92 ? 20.979 -13.459 6.446 1.00 30.03 89 ALA A CA 1
ATOM 691 C C . ALA A 1 92 ? 20.462 -13.263 5.045 1.00 30.15 89 ALA A C 1
ATOM 692 O O . ALA A 1 92 ? 21.158 -13.546 4.039 1.00 29.81 89 ALA A O 1
ATOM 694 N N . ALA A 1 93 ? 19.239 -12.757 4.970 1.00 29.62 90 ALA A N 1
ATOM 695 C CA . ALA A 1 93 ? 18.653 -12.410 3.682 1.00 30.13 90 ALA A CA 1
ATOM 696 C C . ALA A 1 93 ? 17.858 -11.093 3.708 1.00 30.31 90 ALA A C 1
ATOM 697 O O . ALA A 1 93 ? 17.336 -10.664 4.753 1.00 29.89 90 ALA A O 1
ATOM 699 N N . ILE A 1 94 ? 17.750 -10.479 2.542 1.00 30.90 91 ILE A N 1
ATOM 700 C CA . ILE A 1 94 ? 17.015 -9.236 2.364 1.00 31.39 91 ILE A CA 1
ATOM 701 C C . ILE A 1 94 ? 16.185 -9.297 1.095 1.00 32.92 91 ILE A C 1
ATOM 702 O O . ILE A 1 94 ? 16.643 -9.754 0.041 1.00 32.20 91 ILE A O 1
ATOM 707 N N . PHE A 1 95 ? 14.944 -8.845 1.212 1.00 33.68 92 PHE A N 1
ATOM 708 C CA . PHE A 1 95 ? 14.069 -8.795 0.077 1.00 35.49 92 PHE A CA 1
ATOM 709 C C . PHE A 1 95 ? 13.421 -7.400 -0.009 1.00 36.44 92 PHE A C 1
ATOM 710 O O . PHE A 1 95 ? 12.736 -6.967 0.938 1.00 36.45 92 PHE A O 1
ATOM 718 N N . ASN A 1 96 ? 13.656 -6.701 -1.127 1.00 37.29 93 ASN A N 1
ATOM 719 C CA . ASN A 1 96 ? 12.971 -5.432 -1.412 1.00 39.16 93 ASN A CA 1
ATOM 720 C C . ASN A 1 96 ? 11.766 -5.564 -2.338 1.00 40.14 93 ASN A C 1
ATOM 721 O O . ASN A 1 96 ? 11.917 -5.832 -3.538 1.00 40.29 93 ASN A O 1
ATOM 726 N N . LEU A 1 97 ? 10.582 -5.373 -1.754 1.00 40.64 94 LEU A N 1
ATOM 727 C CA . LEU A 1 97 ? 9.303 -5.415 -2.453 1.00 42.33 94 LEU A CA 1
ATOM 728 C C . LEU A 1 97 ? 8.883 -4.021 -2.936 1.00 43.19 94 LEU A C 1
ATOM 729 O O . LEU A 1 97 ? 8.838 -3.071 -2.147 1.00 43.24 94 LEU A O 1
ATOM 734 N N . GLY A 1 98 ? 8.551 -3.916 -4.222 1.00 44.17 95 GLY A N 1
ATOM 735 C CA . GLY A 1 98 ? 7.998 -2.686 -4.789 1.00 45.11 95 GLY A CA 1
ATOM 736 C C . GLY A 1 98 ? 9.043 -1.605 -4.947 1.00 45.99 95 GLY A C 1
ATOM 737 O O . GLY A 1 98 ? 8.771 -0.558 -5.526 1.00 46.79 95 GLY A O 1
ATOM 738 N N . LYS A 1 110 ? 5.863 -10.608 -10.137 1.00 43.39 107 LYS A N 1
ATOM 739 C CA . LYS A 1 110 ? 4.701 -11.474 -9.907 1.00 42.96 107 LYS A CA 1
ATOM 740 C C . LYS A 1 110 ? 4.695 -12.071 -8.487 1.00 42.26 107 LYS A C 1
ATOM 741 O O . LYS A 1 110 ? 5.730 -12.540 -8.005 1.00 42.45 107 LYS A O 1
ATOM 743 N N . PRO A 1 111 ? 3.528 -12.052 -7.808 1.00 41.43 108 PRO A N 1
ATOM 744 C CA . PRO A 1 111 ? 3.426 -12.548 -6.424 1.00 40.55 108 PRO A CA 1
ATOM 745 C C . PRO A 1 111 ? 3.822 -14.006 -6.210 1.00 39.69 108 PRO A C 1
ATOM 746 O O . PRO A 1 111 ? 4.441 -14.313 -5.201 1.00 39.85 108 PRO A O 1
ATOM 750 N N . HIS A 1 112 ? 3.467 -14.904 -7.122 1.00 38.89 109 HIS A N 1
ATOM 751 C CA . HIS A 1 112 ? 3.832 -16.296 -6.939 1.00 38.28 109 HIS A CA 1
ATOM 752 C C . HIS A 1 112 ? 5.354 -16.488 -6.813 1.00 38.30 109 HIS A C 1
ATOM 753 O O . HIS A 1 112 ? 5.810 -17.236 -5.959 1.00 37.63 109 HIS A O 1
ATOM 760 N N . THR A 1 113 ? 6.133 -15.792 -7.641 1.00 38.19 110 THR A N 1
ATOM 761 C CA . THR A 1 113 ? 7.591 -15.916 -7.580 1.00 38.55 110 THR A CA 1
ATOM 762 C C . THR A 1 113 ? 8.141 -15.268 -6.298 1.00 38.31 110 THR A C 1
ATOM 763 O O . THR A 1 113 ? 9.050 -15.803 -5.670 1.00 38.01 110 THR A O 1
ATOM 767 N N . THR A 1 114 ? 7.575 -14.133 -5.892 1.00 38.10 111 THR A N 1
ATOM 768 C CA . THR A 1 114 ? 7.998 -13.503 -4.642 1.00 37.47 111 THR A CA 1
ATOM 769 C C . THR A 1 114 ? 7.819 -14.454 -3.456 1.00 37.68 111 THR A C 1
ATOM 770 O O . THR A 1 114 ? 8.767 -14.661 -2.674 1.00 37.32 111 THR A O 1
ATOM 774 N N . LEU A 1 115 ? 6.616 -15.031 -3.327 1.00 37.26 112 LEU A N 1
ATOM 775 C CA . LEU A 1 115 ? 6.312 -15.973 -2.233 1.00 36.75 112 LEU A CA 1
ATOM 776 C C . LEU A 1 115 ? 7.241 -17.192 -2.266 1.00 36.02 112 LEU A C 1
ATOM 777 O O . LEU A 1 115 ? 7.759 -17.623 -1.242 1.00 35.73 112 LEU A O 1
ATOM 782 N N . GLU A 1 116 ? 7.418 -17.751 -3.456 1.00 35.39 113 GLU A N 1
ATOM 783 C CA . GLU A 1 116 ? 8.317 -18.881 -3.659 1.00 34.73 113 GLU A CA 1
ATOM 784 C C . GLU A 1 116 ? 9.752 -18.584 -3.169 1.00 33.78 113 GLU A C 1
ATOM 785 O O . GLU A 1 116 ? 10.405 -19.436 -2.553 1.00 33.33 113 GLU A O 1
ATOM 791 N N . ALA A 1 117 ? 10.211 -17.366 -3.420 1.00 33.03 114 ALA A N 1
ATOM 792 C CA . ALA A 1 117 ? 11.557 -16.923 -3.036 1.00 32.41 114 ALA A CA 1
ATOM 793 C C . ALA A 1 117 ? 11.707 -16.774 -1.519 1.00 32.00 114 ALA A C 1
ATOM 794 O O . ALA A 1 117 ? 12.739 -17.115 -0.978 1.00 32.00 114 ALA A O 1
ATOM 796 N N . ILE A 1 118 ? 10.665 -16.270 -0.857 1.00 31.15 115 ILE A N 1
ATOM 797 C CA . ILE A 1 118 ? 10.647 -16.070 0.598 1.00 31.30 115 ILE A CA 1
ATOM 798 C C . ILE A 1 118 ? 10.595 -17.406 1.363 1.00 31.28 115 ILE A C 1
ATOM 799 O O . ILE A 1 118 ? 11.338 -17.614 2.329 1.00 31.74 115 ILE A O 1
ATOM 804 N N . GLU A 1 119 ? 9.725 -18.310 0.922 1.00 31.07 116 GLU A N 1
ATOM 805 C CA . GLU A 1 119 ? 9.708 -19.665 1.449 1.00 31.65 116 GLU A CA 1
ATOM 806 C C . GLU A 1 119 ? 11.064 -20.369 1.237 1.00 30.66 116 GLU A C 1
ATOM 807 O O . GLU A 1 119 ? 11.610 -20.972 2.150 1.00 29.91 116 GLU A O 1
ATOM 813 N N . LYS A 1 120 ? 11.610 -20.289 0.032 1.00 29.95 117 LYS A N 1
ATOM 814 C CA . LYS A 1 120 ? 12.887 -20.955 -0.213 1.00 29.44 117 LYS A CA 1
ATOM 815 C C . LYS A 1 120 ? 13.975 -20.471 0.731 1.00 28.46 117 LYS A C 1
ATOM 816 O O . LYS A 1 120 ? 14.753 -21.271 1.209 1.00 29.59 117 LYS A O 1
ATOM 822 N N . ILE A 1 121 ? 13.975 -19.177 1.043 1.00 28.52 118 ILE A N 1
ATOM 823 C CA . ILE A 1 121 ? 14.901 -18.550 1.990 1.00 27.96 118 ILE A CA 1
ATOM 824 C C . ILE A 1 121 ? 14.649 -18.997 3.428 1.00 27.95 118 ILE A C 1
ATOM 825 O O . ILE A 1 121 ? 15.566 -19.455 4.113 1.00 26.64 118 ILE A O 1
ATOM 830 N N . LEU A 1 122 ? 13.407 -18.838 3.903 1.00 28.04 119 LEU A N 1
ATOM 831 C CA . LEU A 1 122 ? 13.089 -19.291 5.238 1.00 28.27 119 LEU A CA 1
ATOM 832 C C . LEU A 1 122 ? 13.520 -20.748 5.447 1.00 28.39 119 LEU A C 1
ATOM 833 O O . LEU A 1 122 ? 14.270 -21.043 6.379 1.00 29.36 119 LEU A O 1
ATOM 838 N N . ASP A 1 123 ? 13.067 -21.655 4.579 1.00 28.56 120 ASP A N 1
ATOM 839 C CA . ASP A 1 123 ? 13.437 -23.063 4.636 1.00 28.77 120 ASP A CA 1
ATOM 840 C C . ASP A 1 123 ? 14.944 -23.253 4.805 1.00 28.79 120 ASP A C 1
ATOM 841 O O . ASP A 1 123 ? 15.354 -24.164 5.504 1.00 28.08 120 ASP A O 1
ATOM 846 N N . ARG A 1 124 ? 15.747 -22.400 4.147 1.00 29.50 121 ARG A N 1
ATOM 847 C CA . ARG A 1 124 ? 17.225 -22.511 4.152 1.00 29.13 121 ARG A CA 1
ATOM 848 C C . ARG A 1 124 ? 17.946 -21.649 5.197 1.00 30.19 121 ARG A C 1
ATOM 849 O O . ARG A 1 124 ? 19.173 -21.703 5.306 1.00 30.24 121 ARG A O 1
ATOM 857 N N . LEU A 1 125 ? 17.215 -20.847 5.974 1.00 30.85 122 LEU A N 1
ATOM 858 C CA . LEU A 1 125 ? 17.897 -20.072 7.017 1.00 31.39 122 LEU A CA 1
ATOM 859 C C . LEU A 1 125 ? 18.439 -20.996 8.103 1.00 32.04 122 LEU A C 1
ATOM 860 O O . LEU A 1 125 ? 17.818 -22.005 8.428 1.00 32.27 122 LEU A O 1
ATOM 865 N N . GLU A 1 126 ? 19.596 -20.649 8.660 1.00 32.20 123 GLU A N 1
ATOM 866 C CA . GLU A 1 126 ? 20.080 -21.317 9.853 1.00 32.60 123 GLU A CA 1
ATOM 867 C C . GLU A 1 126 ? 19.154 -20.920 10.994 1.00 32.26 123 GLU A C 1
ATOM 868 O O . GLU A 1 126 ? 18.484 -19.898 10.902 1.00 31.90 123 GLU A O 1
ATOM 874 N N . VAL A 1 127 ? 19.124 -21.730 12.051 1.00 32.50 124 VAL A N 1
ATOM 875 C CA . VAL A 1 127 ? 18.486 -21.344 13.315 1.00 32.86 124 VAL A CA 1
ATOM 876 C C . VAL A 1 127 ? 19.215 -20.108 13.838 1.00 32.80 124 VAL A C 1
ATOM 877 O O . VAL A 1 127 ? 20.445 -20.081 13.866 1.00 33.50 124 VAL A O 1
ATOM 881 N N . GLY A 1 128 ? 18.466 -19.074 14.216 1.00 32.11 125 GLY A N 1
ATOM 882 C CA . GLY A 1 128 ? 19.053 -17.795 14.564 1.00 31.25 125 GLY A CA 1
ATOM 883 C C . GLY A 1 128 ? 19.229 -16.879 13.368 1.00 30.79 125 GLY A C 1
ATOM 884 O O . GLY A 1 128 ? 19.465 -15.693 13.541 1.00 31.50 125 GLY A O 1
ATOM 885 N N . GLY A 1 129 ? 19.115 -17.428 12.160 1.00 30.63 126 GLY A N 1
ATOM 886 C CA . GLY A 1 129 ? 19.151 -16.669 10.911 1.00 30.10 126 GLY A CA 1
ATOM 887 C C . GLY A 1 129 ? 17.983 -15.736 10.631 1.00 30.18 126 GLY A C 1
ATOM 888 O O . GLY A 1 129 ? 16.856 -15.936 11.110 1.00 30.36 126 GLY A O 1
ATOM 889 N N . ARG A 1 130 ? 18.256 -14.725 9.814 1.00 29.75 127 ARG A N 1
ATOM 890 C CA . ARG A 1 130 ? 17.346 -13.604 9.640 1.00 28.94 127 ARG A CA 1
ATOM 891 C C . ARG A 1 130 ? 17.022 -13.241 8.205 1.00 28.92 127 ARG A C 1
ATOM 892 O O . ARG A 1 130 ? 17.895 -13.260 7.306 1.00 28.44 127 ARG A O 1
ATOM 900 N N . LEU A 1 131 ? 15.751 -12.907 8.000 1.00 28.26 128 LEU A N 1
ATOM 901 C CA . LEU A 1 131 ? 15.296 -12.261 6.777 1.00 27.31 128 LEU A CA 1
ATOM 902 C C . LEU A 1 131 ? 14.602 -10.938 7.078 1.00 28.06 128 LEU A C 1
ATOM 903 O O . LEU A 1 131 ? 13.706 -10.851 7.958 1.00 27.04 128 LEU A O 1
ATOM 908 N N . ALA A 1 132 ? 15.068 -9.916 6.365 1.00 27.95 129 ALA A N 1
ATOM 909 C CA . ALA A 1 132 ? 14.489 -8.584 6.384 1.00 28.36 129 ALA A CA 1
ATOM 910 C C . ALA A 1 132 ? 13.724 -8.374 5.086 1.00 28.98 129 ALA A C 1
ATOM 911 O O . ALA A 1 132 ? 14.292 -8.509 3.973 1.00 27.41 129 ALA A O 1
ATOM 913 N N . ILE A 1 133 ? 12.435 -8.066 5.224 1.00 28.58 130 ILE A N 1
ATOM 914 C CA . ILE A 1 133 ? 11.633 -7.688 4.061 1.00 29.99 130 ILE A CA 1
ATOM 915 C C . ILE A 1 133 ? 11.203 -6.238 4.159 1.00 31.53 130 ILE A C 1
ATOM 916 O O . ILE A 1 133 ? 10.427 -5.858 5.067 1.00 31.93 130 ILE A O 1
ATOM 929 N N . ILE A 1 135 ? 9.142 -3.414 2.462 1.00 36.94 132 ILE A N 1
ATOM 930 C CA . ILE A 1 135 ? 7.965 -3.273 1.601 1.00 37.89 132 ILE A CA 1
ATOM 931 C C . ILE A 1 135 ? 7.687 -1.794 1.275 1.00 38.69 132 ILE A C 1
ATOM 932 O O . ILE A 1 135 ? 7.586 -0.959 2.178 1.00 38.39 132 ILE A O 1
ATOM 937 N N . TYR A 1 136 ? 7.561 -1.484 -0.018 1.00 39.57 133 TYR A N 1
ATOM 938 C CA . TYR A 1 136 ? 7.485 -0.096 -0.502 1.00 40.64 133 TYR A CA 1
ATOM 939 C C . TYR A 1 136 ? 6.076 0.321 -0.931 1.00 41.17 133 TYR A C 1
ATOM 940 O O . TYR A 1 136 ? 5.287 -0.483 -1.449 1.00 41.38 133 TYR A O 1
ATOM 949 N N . ASP A 1 143 ? -2.040 -3.311 -2.780 1.00 55.38 140 ASP A N 1
ATOM 950 C CA . ASP A 1 143 ? -1.461 -4.097 -3.865 1.00 55.48 140 ASP A CA 1
ATOM 951 C C . ASP A 1 143 ? -1.452 -5.590 -3.517 1.00 54.78 140 ASP A C 1
ATOM 952 O O . ASP A 1 143 ? -1.171 -5.973 -2.381 1.00 54.88 140 ASP A O 1
ATOM 962 N N . GLU A 1 145 ? 0.556 -8.148 -4.295 1.00 51.47 142 GLU A N 1
ATOM 963 C CA . GLU A 1 145 ? 1.828 -8.713 -3.843 1.00 50.86 142 GLU A CA 1
ATOM 964 C C . GLU A 1 145 ? 2.049 -8.462 -2.361 1.00 49.98 142 GLU A C 1
ATOM 965 O O . GLU A 1 145 ? 2.341 -9.397 -1.613 1.00 50.24 142 GLU A O 1
ATOM 971 N N . LYS A 1 146 ? 1.893 -7.206 -1.948 1.00 48.80 143 LYS A N 1
ATOM 972 C CA . LYS A 1 146 ? 2.167 -6.789 -0.580 1.00 47.43 143 LYS A CA 1
ATOM 973 C C . LYS A 1 146 ? 1.212 -7.400 0.437 1.00 46.88 143 LYS A C 1
ATOM 974 O O . LYS A 1 146 ? 1.635 -7.740 1.551 1.00 46.70 143 LYS A O 1
ATOM 976 N N . ASP A 1 147 ? -0.067 -7.531 0.071 1.00 45.62 144 ASP A N 1
ATOM 977 C CA . ASP A 1 147 ? -1.052 -8.178 0.957 1.00 44.63 144 ASP A CA 1
ATOM 978 C C . ASP A 1 147 ? -0.743 -9.654 1.160 1.00 43.19 144 ASP A C 1
ATOM 979 O O . ASP A 1 147 ? -0.911 -10.181 2.260 1.00 42.32 144 ASP A O 1
ATOM 984 N N . ALA A 1 148 ? -0.316 -10.317 0.084 1.00 41.89 145 ALA A N 1
ATOM 985 C CA . ALA A 1 148 ? -0.046 -11.756 0.125 1.00 40.89 145 ALA A CA 1
ATOM 986 C C . ALA A 1 148 ? 1.212 -12.092 0.936 1.00 40.28 145 ALA A C 1
ATOM 987 O O . ALA A 1 148 ? 1.224 -13.067 1.679 1.00 40.13 145 ALA A O 1
ATOM 989 N N . VAL A 1 149 ? 2.262 -11.285 0.793 1.00 39.69 146 VAL A N 1
ATOM 990 C CA . VAL A 1 149 ? 3.478 -11.469 1.596 1.00 38.79 146 VAL A CA 1
ATOM 991 C C . VAL A 1 149 ? 3.128 -11.269 3.055 1.00 38.49 146 VAL A C 1
ATOM 992 O O . VAL A 1 149 ? 3.526 -12.052 3.919 1.00 37.59 146 VAL A O 1
ATOM 996 N N . LEU A 1 150 ? 2.337 -10.242 3.325 1.00 38.60 147 LEU A N 1
ATOM 997 C CA . LEU A 1 150 ? 1.936 -9.990 4.702 1.00 39.42 147 LEU A CA 1
ATOM 998 C C . LEU A 1 150 ? 1.108 -11.088 5.358 1.00 38.91 147 LEU A C 1
ATOM 999 O O . LEU A 1 150 ? 1.346 -11.400 6.526 1.00 38.74 147 LEU A O 1
ATOM 1004 N N . GLU A 1 151 ? 0.147 -11.667 4.630 1.00 38.72 148 GLU A N 1
ATOM 1005 C CA . GLU A 1 151 ? -0.678 -12.768 5.185 1.00 38.63 148 GLU A CA 1
ATOM 1006 C C . GLU A 1 151 ? 0.196 -14.006 5.365 1.00 37.91 148 GLU A C 1
ATOM 1007 O O . GLU A 1 151 ? 0.032 -14.752 6.331 1.00 37.88 148 GLU A O 1
ATOM 1013 N N . TYR A 1 152 ? 1.127 -14.219 4.434 1.00 36.78 149 TYR A N 1
ATOM 1014 C CA . TYR A 1 152 ? 2.084 -15.312 4.577 1.00 36.52 149 TYR A CA 1
ATOM 1015 C C . TYR A 1 152 ? 2.855 -15.244 5.894 1.00 35.96 149 TYR A C 1
ATOM 1016 O O . TYR A 1 152 ? 2.983 -16.254 6.605 1.00 36.87 149 TYR A O 1
ATOM 1025 N N . VAL A 1 153 ? 3.366 -14.052 6.207 1.00 35.06 150 VAL A N 1
ATOM 1026 C CA . VAL A 1 153 ? 4.182 -13.837 7.395 1.00 33.69 150 VAL A CA 1
ATOM 1027 C C . VAL A 1 153 ? 3.316 -13.960 8.642 1.00 33.60 150 VAL A C 1
ATOM 1028 O O . VAL A 1 153 ? 3.708 -14.598 9.615 1.00 33.49 150 VAL A O 1
ATOM 1032 N N . ILE A 1 154 ? 2.133 -13.355 8.596 1.00 33.43 151 ILE A N 1
ATOM 1033 C CA . ILE A 1 154 ? 1.207 -13.398 9.735 1.00 33.35 151 ILE A CA 1
ATOM 1034 C C . ILE A 1 154 ? 0.881 -14.857 10.058 1.00 33.26 151 ILE A C 1
ATOM 1035 O O . ILE A 1 154 ? 0.791 -15.243 11.226 1.00 33.32 151 ILE A O 1
ATOM 1040 N N . GLY A 1 155 ? 0.768 -15.674 9.014 1.00 33.52 152 GLY A N 1
ATOM 1041 C CA . GLY A 1 155 ? 0.482 -17.107 9.145 1.00 33.71 152 GLY A CA 1
ATOM 1042 C C . GLY A 1 155 ? 1.537 -17.989 9.799 1.00 33.98 152 GLY A C 1
ATOM 1043 O O . GLY A 1 155 ? 1.210 -19.049 10.345 1.00 34.28 152 GLY A O 1
ATOM 1044 N N . LEU A 1 156 ? 2.802 -17.567 9.762 1.00 33.39 153 LEU A N 1
ATOM 1045 C CA . LEU A 1 156 ? 3.877 -18.393 10.284 1.00 32.90 153 LEU A CA 1
ATOM 1046 C C . LEU A 1 156 ? 3.664 -18.822 11.725 1.00 33.59 153 LEU A C 1
ATOM 1047 O O . LEU A 1 156 ? 3.175 -18.054 12.557 1.00 33.48 153 LEU A O 1
ATOM 1052 N N . ASP A 1 157 ? 4.048 -20.063 11.990 1.00 33.42 154 ASP A N 1
ATOM 1053 C CA . ASP A 1 157 ? 4.104 -20.630 13.328 1.00 34.05 154 ASP A CA 1
ATOM 1054 C C . ASP A 1 157 ? 5.057 -19.839 14.251 1.00 33.93 154 ASP A C 1
ATOM 1055 O O . ASP A 1 157 ? 6.279 -19.746 14.009 1.00 33.29 154 ASP A O 1
ATOM 1060 N N . GLN A 1 158 ? 4.490 -19.280 15.321 1.00 33.24 155 GLN A N 1
ATOM 1061 C CA . GLN A 1 158 ? 5.258 -18.409 16.207 1.00 33.65 155 GLN A CA 1
ATOM 1062 C C . GLN A 1 158 ? 6.322 -19.191 16.973 1.00 33.24 155 GLN A C 1
ATOM 1063 O O . GLN A 1 158 ? 7.237 -18.599 17.548 1.00 33.19 155 GLN A O 1
ATOM 1069 N N . ARG A 1 159 ? 6.203 -20.516 16.985 1.00 32.77 156 ARG A N 1
ATOM 1070 C CA . ARG A 1 159 ? 7.203 -21.347 17.646 1.00 33.69 156 ARG A CA 1
ATOM 1071 C C . ARG A 1 159 ? 8.426 -21.540 16.743 1.00 32.79 156 ARG A C 1
ATOM 1072 O O . ARG A 1 159 ? 9.471 -21.926 17.232 1.00 33.19 156 ARG A O 1
ATOM 1080 N N . VAL A 1 160 ? 8.283 -21.234 15.456 1.00 32.41 157 VAL A N 1
ATOM 1081 C CA . VAL A 1 160 ? 9.335 -21.468 14.462 1.00 32.73 157 VAL A CA 1
ATOM 1082 C C . VAL A 1 160 ? 9.972 -20.168 13.942 1.00 32.33 157 VAL A C 1
ATOM 1083 O O . VAL A 1 160 ? 11.200 -20.087 13.767 1.00 33.32 157 VAL A O 1
ATOM 1087 N N . PHE A 1 161 ? 9.135 -19.174 13.658 1.00 32.05 158 PHE A N 1
ATOM 1088 C CA . PHE A 1 161 ? 9.593 -17.818 13.354 1.00 31.35 158 PHE A CA 1
ATOM 1089 C C . PHE A 1 161 ? 9.038 -16.754 14.310 1.00 31.82 158 PHE A C 1
ATOM 1090 O O . PHE A 1 161 ? 7.898 -16.858 14.799 1.00 31.99 158 PHE A O 1
ATOM 1098 N N . THR A 1 162 ? 9.859 -15.751 14.606 1.00 31.57 159 THR A N 1
ATOM 1099 C CA . THR A 1 162 ? 9.366 -14.505 15.185 1.00 31.91 159 THR A CA 1
ATOM 1100 C C . THR A 1 162 ? 9.273 -13.485 14.054 1.00 32.42 159 THR A C 1
ATOM 1101 O O . THR A 1 162 ? 10.227 -13.319 13.261 1.00 32.60 159 THR A O 1
ATOM 1105 N N . ALA A 1 163 ? 8.094 -12.867 13.939 1.00 32.17 160 ALA A N 1
ATOM 1106 C CA . ALA A 1 163 ? 7.818 -11.878 12.918 1.00 32.87 160 ALA A CA 1
ATOM 1107 C C . ALA A 1 163 ? 7.459 -10.527 13.537 1.00 33.60 160 ALA A C 1
ATOM 1108 O O . ALA A 1 163 ? 6.449 -10.388 14.244 1.00 32.89 160 ALA A O 1
ATOM 1118 N N . LEU A 1 165 ? 6.916 -6.258 12.934 1.00 33.47 162 LEU A N 1
ATOM 1119 C CA . LEU A 1 165 ? 6.616 -5.114 12.086 1.00 33.18 162 LEU A CA 1
ATOM 1120 C C . LEU A 1 165 ? 7.294 -3.874 12.641 1.00 33.02 162 LEU A C 1
ATOM 1121 O O . LEU A 1 165 ? 7.200 -3.590 13.832 1.00 32.34 162 LEU A O 1
ATOM 1126 N N . TYR A 1 166 ? 7.994 -3.151 11.770 1.00 32.61 163 TYR A N 1
ATOM 1127 C CA . TYR A 1 166 ? 8.601 -1.889 12.134 1.00 32.62 163 TYR A CA 1
ATOM 1128 C C . TYR A 1 166 ? 8.230 -0.852 11.057 1.00 33.13 163 TYR A C 1
ATOM 1129 O O . TYR A 1 166 ? 8.687 -0.913 9.894 1.00 32.99 163 TYR A O 1
ATOM 1138 N N . GLN A 1 167 ? 7.362 0.076 11.444 1.00 32.74 164 GLN A N 1
ATOM 1139 C CA . GLN A 1 167 ? 6.629 0.905 10.477 1.00 33.39 164 GLN A CA 1
ATOM 1140 C C . GLN A 1 167 ? 6.517 2.354 10.948 1.00 32.54 164 GLN A C 1
ATOM 1141 O O . GLN A 1 167 ? 6.224 2.590 12.109 1.00 32.57 164 GLN A O 1
ATOM 1147 N N . PRO A 1 168 ? 6.752 3.332 10.052 1.00 32.58 165 PRO A N 1
ATOM 1148 C CA . PRO A 1 168 ? 6.547 4.715 10.468 1.00 32.14 165 PRO A CA 1
ATOM 1149 C C . PRO A 1 168 ? 5.059 5.047 10.641 1.00 32.28 165 PRO A C 1
ATOM 1150 O O . PRO A 1 168 ? 4.218 4.550 9.891 1.00 31.41 165 PRO A O 1
ATOM 1154 N N . LEU A 1 169 ? 4.745 5.869 11.632 1.00 32.59 166 LEU A N 1
ATOM 1155 C CA . LEU A 1 169 ? 3.337 6.177 11.937 1.00 33.77 166 LEU A CA 1
ATOM 1156 C C . LEU A 1 169 ? 2.870 7.511 11.384 1.00 33.82 166 LEU A C 1
ATOM 1157 O O . LEU A 1 169 ? 1.800 7.594 10.785 1.00 35.71 166 LEU A O 1
ATOM 1162 N N . ASN A 1 170 ? 3.684 8.536 11.557 1.00 34.24 167 ASN A N 1
ATOM 1163 C CA . ASN A 1 170 ? 3.260 9.925 11.378 1.00 35.46 167 ASN A CA 1
ATOM 1164 C C . ASN A 1 170 ? 3.803 10.604 10.114 1.00 36.63 167 ASN A C 1
ATOM 1165 O O . ASN A 1 170 ? 3.913 11.838 10.040 1.00 36.99 167 ASN A O 1
ATOM 1170 N N . GLN A 1 171 ? 4.154 9.801 9.125 1.00 38.58 168 GLN A N 1
ATOM 1171 C CA . GLN A 1 171 ? 4.582 10.344 7.841 1.00 40.88 168 GLN A CA 1
ATOM 1172 C C . GLN A 1 171 ? 3.357 10.445 6.928 1.00 41.96 168 GLN A C 1
ATOM 1173 O O . GLN A 1 171 ? 2.571 9.502 6.819 1.00 41.27 168 GLN A O 1
ATOM 1179 N N . ILE A 1 172 ? 3.198 11.610 6.302 1.00 43.66 169 ILE A N 1
ATOM 1180 C CA . ILE A 1 172 ? 2.042 11.911 5.456 1.00 45.16 169 ILE A CA 1
ATOM 1181 C C . ILE A 1 172 ? 2.091 11.074 4.181 1.00 46.16 169 ILE A C 1
ATOM 1182 O O . ILE A 1 172 ? 1.138 10.345 3.871 1.00 46.50 169 ILE A O 1
ATOM 1187 N N . ASN A 1 173 ? 3.199 11.183 3.447 1.00 47.05 170 ASN A N 1
ATOM 1188 C CA . ASN A 1 173 ? 3.460 10.295 2.321 1.00 47.96 170 ASN A CA 1
ATOM 1189 C C . ASN A 1 173 ? 3.705 8.896 2.875 1.00 48.33 170 ASN A C 1
ATOM 1190 O O . ASN A 1 173 ? 4.492 8.742 3.822 1.00 49.18 170 ASN A O 1
ATOM 1192 N N . THR A 1 174 ? 3.026 7.891 2.321 1.00 47.90 171 THR A N 1
ATOM 1193 C CA . THR A 1 174 ? 3.177 6.507 2.790 1.00 47.43 171 THR A CA 1
ATOM 1194 C C . THR A 1 174 ? 4.600 5.982 2.517 1.00 46.24 171 THR A C 1
ATOM 1195 O O . THR A 1 174 ? 4.981 5.782 1.367 1.00 46.50 171 THR A O 1
ATOM 1199 N N . PRO A 1 175 ? 5.394 5.788 3.581 1.00 44.85 172 PRO A N 1
ATOM 1200 C CA . PRO A 1 175 ? 6.792 5.405 3.409 1.00 43.71 172 PRO A CA 1
ATOM 1201 C C . PRO A 1 175 ? 6.994 3.876 3.456 1.00 42.28 172 PRO A C 1
ATOM 1202 O O . PRO A 1 175 ? 6.060 3.142 3.760 1.00 41.83 172 PRO A O 1
ATOM 1206 N N . PRO A 1 176 ? 8.207 3.398 3.142 1.00 41.27 173 PRO A N 1
ATOM 1207 C CA . PRO A 1 176 ? 8.482 1.975 3.291 1.00 40.53 173 PRO A CA 1
ATOM 1208 C C . PRO A 1 176 ? 8.408 1.532 4.756 1.00 39.22 173 PRO A C 1
ATOM 1209 O O . PRO A 1 176 ? 8.666 2.330 5.660 1.00 38.96 173 PRO A O 1
ATOM 1213 N N . PHE A 1 177 ? 8.055 0.271 4.968 1.00 38.23 174 PHE A N 1
ATOM 1214 C CA . PHE A 1 177 ? 8.165 -0.369 6.277 1.00 37.36 174 PHE A CA 1
ATOM 1215 C C . PHE A 1 177 ? 8.905 -1.694 6.204 1.00 36.26 174 PHE A C 1
ATOM 1216 O O . PHE A 1 177 ? 9.117 -2.260 5.124 1.00 36.17 174 PHE A O 1
ATOM 1224 N N . LEU A 1 178 ? 9.267 -2.197 7.373 1.00 34.99 175 LEU A N 1
ATOM 1225 C CA . LEU A 1 178 ? 10.092 -3.390 7.482 1.00 34.37 175 LEU A CA 1
ATOM 1226 C C . LEU A 1 178 ? 9.399 -4.528 8.209 1.00 34.15 175 LEU A C 1
ATOM 1227 O O . LEU A 1 178 ? 8.723 -4.323 9.231 1.00 34.27 175 LEU A O 1
ATOM 1232 N N . VAL A 1 179 ? 9.565 -5.721 7.644 1.00 33.97 176 VAL A N 1
ATOM 1233 C CA . VAL A 1 179 ? 9.225 -6.992 8.281 1.00 33.62 176 VAL A CA 1
ATOM 1234 C C . VAL A 1 179 ? 10.525 -7.712 8.627 1.00 33.51 176 VAL A C 1
ATOM 1235 O O . VAL A 1 179 ? 11.376 -7.975 7.756 1.00 32.25 176 VAL A O 1
ATOM 1247 N N . LEU A 1 181 ? 12.201 -11.064 10.288 1.00 32.96 178 LEU A N 1
ATOM 1248 C CA . LEU A 1 181 ? 11.977 -12.490 10.549 1.00 32.46 178 LEU A CA 1
ATOM 1249 C C . LEU A 1 181 ? 13.224 -13.160 11.091 1.00 32.50 178 LEU A C 1
ATOM 1250 O O . LEU A 1 181 ? 14.330 -13.004 10.530 1.00 32.26 178 LEU A O 1
ATOM 1255 N N . GLU A 1 182 ? 13.041 -13.922 12.171 1.00 32.27 179 GLU A N 1
ATOM 1256 C CA . GLU A 1 182 ? 14.102 -14.718 12.749 1.00 32.56 179 GLU A CA 1
ATOM 1257 C C . GLU A 1 182 ? 13.661 -16.172 12.913 1.00 32.35 179 GLU A C 1
ATOM 1258 O O . GLU A 1 182 ? 12.571 -16.430 13.468 1.00 31.26 179 GLU A O 1
ATOM 1264 N N . LYS A 1 183 ? 14.493 -17.102 12.441 1.00 31.22 180 LYS A N 1
ATOM 1265 C CA . LYS A 1 183 ? 14.248 -18.532 12.658 1.00 32.35 180 LYS A CA 1
ATOM 1266 C C . LYS A 1 183 ? 14.681 -19.010 14.046 1.00 32.82 180 LYS A C 1
ATOM 1267 O O . LYS A 1 183 ? 15.844 -18.899 14.437 1.00 31.44 180 LYS A O 1
ATOM 1273 N N . LEU A 1 184 ? 13.715 -19.577 14.766 1.00 33.85 181 LEU A N 1
ATOM 1274 C CA . LEU A 1 184 ? 13.920 -20.109 16.124 1.00 35.55 181 LEU A CA 1
ATOM 1275 C C . LEU A 1 184 ? 14.359 -21.587 16.235 1.00 36.22 181 LEU A C 1
ATOM 1276 O O . LEU A 1 184 ? 15.120 -21.926 17.140 1.00 37.67 181 LEU A O 1
ATOM 1281 N N . GLN A 1 185 ? 13.863 -22.472 15.373 1.00 37.14 182 GLN A N 1
ATOM 1282 C CA . GLN A 1 185 ? 14.180 -23.923 15.501 1.00 39.05 182 GLN A CA 1
ATOM 1283 C C . GLN A 1 185 ? 14.152 -24.710 14.174 1.00 39.31 182 GLN A C 1
ATOM 1284 O O . GLN A 1 185 ? 13.635 -24.215 13.161 1.00 40.38 182 GLN A O 1
ATOM 1290 N N . ALA B 1 3 ? 21.195 -10.794 22.090 1.00 44.75 0 ALA B N 1
ATOM 1291 C CA . ALA B 1 3 ? 21.162 -10.470 20.632 1.00 44.42 0 ALA B CA 1
ATOM 1292 C C . ALA B 1 3 ? 19.991 -11.166 19.928 1.00 44.01 0 ALA B C 1
ATOM 1293 O O . ALA B 1 3 ? 19.977 -11.317 18.702 1.00 44.31 0 ALA B O 1
ATOM 1300 N N . ILE B 1 5 ? 16.068 -11.416 18.660 1.00 39.47 2 ILE B N 1
ATOM 1301 C CA . ILE B 1 5 ? 15.027 -10.500 18.190 1.00 38.08 2 ILE B CA 1
ATOM 1302 C C . ILE B 1 5 ? 14.265 -9.973 19.436 1.00 37.00 2 ILE B C 1
ATOM 1303 O O . ILE B 1 5 ? 13.887 -10.758 20.292 1.00 36.91 2 ILE B O 1
ATOM 1308 N N . LYS B 1 6 ? 14.087 -8.659 19.560 1.00 35.56 3 LYS B N 1
ATOM 1309 C CA . LYS B 1 6 ? 13.596 -8.082 20.823 1.00 35.00 3 LYS B CA 1
ATOM 1310 C C . LYS B 1 6 ? 12.071 -8.099 20.958 1.00 33.64 3 LYS B C 1
ATOM 1311 O O . LYS B 1 6 ? 11.354 -7.624 20.090 1.00 32.84 3 LYS B O 1
ATOM 1317 N N . ARG B 1 7 ? 11.570 -8.641 22.060 1.00 33.25 4 ARG B N 1
ATOM 1318 C CA . ARG B 1 7 ? 10.159 -8.426 22.396 1.00 32.47 4 ARG B CA 1
ATOM 1319 C C . ARG B 1 7 ? 9.945 -6.919 22.495 1.00 31.60 4 ARG B C 1
ATOM 1320 O O . ARG B 1 7 ? 10.894 -6.204 22.793 1.00 31.47 4 ARG B O 1
ATOM 1328 N N . PRO B 1 8 ? 8.703 -6.428 22.250 1.00 31.67 5 PRO B N 1
ATOM 1329 C CA . PRO B 1 8 ? 8.423 -4.988 22.336 1.00 31.13 5 PRO B CA 1
ATOM 1330 C C . PRO B 1 8 ? 8.918 -4.334 23.639 1.00 30.81 5 PRO B C 1
ATOM 1331 O O . PRO B 1 8 ? 9.285 -3.162 23.638 1.00 30.38 5 PRO B O 1
ATOM 1335 N N . ILE B 1 9 ? 8.914 -5.076 24.742 1.00 31.16 6 ILE B N 1
ATOM 1336 C CA . ILE B 1 9 ? 9.355 -4.511 26.018 1.00 31.22 6 ILE B CA 1
ATOM 1337 C C . ILE B 1 9 ? 10.871 -4.333 26.026 1.00 31.01 6 ILE B C 1
ATOM 1338 O O . ILE B 1 9 ? 11.376 -3.324 26.491 1.00 31.37 6 ILE B O 1
ATOM 1343 N N . HIS B 1 10 ? 11.591 -5.315 25.506 1.00 31.14 7 HIS B N 1
ATOM 1344 C CA . HIS B 1 10 ? 13.051 -5.201 25.423 1.00 30.86 7 HIS B CA 1
ATOM 1345 C C . HIS B 1 10 ? 13.439 -4.046 24.512 1.00 30.50 7 HIS B C 1
ATOM 1346 O O . HIS B 1 10 ? 14.420 -3.351 24.765 1.00 31.17 7 HIS B O 1
ATOM 1356 N N . SER B 1 12 ? 11.578 -1.298 23.989 1.00 29.42 9 SER B N 1
ATOM 1357 C CA . SER B 1 12 ? 11.336 -0.036 24.655 1.00 28.99 9 SER B CA 1
ATOM 1358 C C . SER B 1 12 ? 12.518 0.311 25.553 1.00 29.56 9 SER B C 1
ATOM 1359 O O . SER B 1 12 ? 12.937 1.463 25.605 1.00 29.60 9 SER B O 1
ATOM 1362 N N . HIS B 1 13 ? 13.054 -0.692 26.244 1.00 30.39 10 HIS B N 1
ATOM 1363 C CA . HIS B 1 13 ? 14.164 -0.506 27.174 1.00 31.05 10 HIS B CA 1
ATOM 1364 C C . HIS B 1 13 ? 15.432 -0.096 26.420 1.00 31.46 10 HIS B C 1
ATOM 1365 O O . HIS B 1 13 ? 16.110 0.882 26.778 1.00 31.57 10 HIS B O 1
ATOM 1372 N N . ASP B 1 14 ? 15.733 -0.831 25.368 1.00 31.67 11 ASP B N 1
ATOM 1373 C CA . ASP B 1 14 ? 16.868 -0.480 24.498 1.00 32.22 11 ASP B CA 1
ATOM 1374 C C . ASP B 1 14 ? 16.748 0.964 23.965 1.00 31.22 11 ASP B C 1
ATOM 1375 O O . ASP B 1 14 ? 17.666 1.767 24.134 1.00 31.55 11 ASP B O 1
ATOM 1380 N N . PHE B 1 15 ? 15.598 1.286 23.365 1.00 30.37 12 PHE B N 1
ATOM 1381 C CA . PHE B 1 15 ? 15.291 2.596 22.754 1.00 29.07 12 PHE B CA 1
ATOM 1382 C C . PHE B 1 15 ? 15.612 3.792 23.666 1.00 28.81 12 PHE B C 1
ATOM 1383 O O . PHE B 1 15 ? 16.241 4.778 23.264 1.00 27.46 12 PHE B O 1
ATOM 1391 N N . LEU B 1 16 ? 15.158 3.688 24.906 1.00 27.58 13 LEU B N 1
ATOM 1392 C CA . LEU B 1 16 ? 15.350 4.728 25.892 1.00 27.76 13 LEU B CA 1
ATOM 1393 C C . LEU B 1 16 ? 16.755 4.731 26.462 1.00 28.31 13 LEU B C 1
ATOM 1394 O O . LEU B 1 16 ? 17.334 5.797 26.634 1.00 29.76 13 LEU B O 1
ATOM 1399 N N . ALA B 1 17 ? 17.293 3.557 26.780 1.00 29.08 14 ALA B N 1
ATOM 1400 C CA . ALA B 1 17 ? 18.671 3.451 27.283 1.00 30.27 14 ALA B CA 1
ATOM 1401 C C . ALA B 1 17 ? 19.631 4.153 26.340 1.00 30.80 14 ALA B C 1
ATOM 1402 O O . ALA B 1 17 ? 20.573 4.775 26.787 1.00 31.16 14 ALA B O 1
ATOM 1404 N N . GLU B 1 18 ? 19.346 4.083 25.039 1.00 32.08 15 GLU B N 1
ATOM 1405 C CA . GLU B 1 18 ? 20.216 4.650 23.996 1.00 33.16 15 GLU B CA 1
ATOM 1406 C C . GLU B 1 18 ? 20.450 6.173 24.137 1.00 33.78 15 GLU B C 1
ATOM 1407 O O . GLU B 1 18 ? 21.495 6.684 23.721 1.00 33.81 15 GLU B O 1
ATOM 1413 N N . VAL B 1 19 ? 19.493 6.900 24.723 1.00 33.44 16 VAL B N 1
ATOM 1414 C CA . VAL B 1 19 ? 19.677 8.358 24.913 1.00 32.92 16 VAL B CA 1
ATOM 1415 C C . VAL B 1 19 ? 19.912 8.739 26.371 1.00 33.82 16 VAL B C 1
ATOM 1416 O O . VAL B 1 19 ? 19.977 9.911 26.709 1.00 33.58 16 VAL B O 1
ATOM 1420 N N . LEU B 1 20 ? 20.049 7.747 27.241 1.00 35.21 17 LEU B N 1
ATOM 1421 C CA . LEU B 1 20 ? 20.231 8.035 28.669 1.00 36.25 17 LEU B CA 1
ATOM 1422 C C . LEU B 1 20 ? 21.709 8.198 29.038 1.00 37.07 17 LEU B C 1
ATOM 1423 O O . LEU B 1 20 ? 22.599 7.620 28.392 1.00 36.64 17 LEU B O 1
ATOM 1428 N N . ASP B 1 21 ? 21.945 9.031 30.050 1.00 38.32 18 ASP B N 1
ATOM 1429 C CA . ASP B 1 21 ? 23.264 9.251 30.672 1.00 39.47 18 ASP B CA 1
ATOM 1430 C C . ASP B 1 21 ? 23.030 9.586 32.146 1.00 39.69 18 ASP B C 1
ATOM 1431 O O . ASP B 1 21 ? 21.874 9.685 32.571 1.00 40.08 18 ASP B O 1
ATOM 1436 N N . ASP B 1 22 ? 24.107 9.776 32.912 1.00 40.34 19 ASP B N 1
ATOM 1437 C CA . ASP B 1 22 ? 24.035 10.005 34.373 1.00 40.74 19 ASP B CA 1
ATOM 1438 C C . ASP B 1 22 ? 23.384 11.341 34.757 1.00 40.07 19 ASP B C 1
ATOM 1439 O O . ASP B 1 22 ? 23.101 11.594 35.937 1.00 40.47 19 ASP B O 1
ATOM 1444 N N . GLU B 1 23 ? 23.145 12.187 33.760 1.00 39.61 20 GLU B N 1
ATOM 1445 C CA . GLU B 1 23 ? 22.491 13.485 33.981 1.00 39.05 20 GLU B CA 1
ATOM 1446 C C . GLU B 1 23 ? 21.014 13.484 33.593 1.00 37.53 20 GLU B C 1
ATOM 1447 O O . GLU B 1 23 ? 20.331 14.499 33.752 1.00 37.37 20 GLU B O 1
ATOM 1453 N N . SER B 1 24 ? 20.528 12.354 33.084 1.00 35.47 21 SER B N 1
ATOM 1454 C CA . SER B 1 24 ? 19.218 12.308 32.449 1.00 33.96 21 SER B CA 1
ATOM 1455 C C . SER B 1 24 ? 18.093 12.264 33.468 1.00 32.92 21 SER B C 1
ATOM 1456 O O . SER B 1 24 ? 18.170 11.543 34.447 1.00 33.19 21 SER B O 1
ATOM 1459 N N . ILE B 1 25 ? 17.057 13.049 33.223 1.00 32.34 22 ILE B N 1
ATOM 1460 C CA . ILE B 1 25 ? 15.803 12.952 33.976 1.00 31.02 22 ILE B CA 1
ATOM 1461 C C . ILE B 1 25 ? 14.856 12.095 33.142 1.00 30.48 22 ILE B C 1
ATOM 1462 O O . ILE B 1 25 ? 14.731 12.283 31.924 1.00 30.59 22 ILE B O 1
ATOM 1467 N N . VAL B 1 26 ? 14.231 11.117 33.792 1.00 29.09 23 VAL B N 1
ATOM 1468 C CA . VAL B 1 26 ? 13.352 10.170 33.136 1.00 27.91 23 VAL B CA 1
ATOM 1469 C C . VAL B 1 26 ? 12.008 10.227 33.876 1.00 27.93 23 VAL B C 1
ATOM 1470 O O . VAL B 1 26 ? 12.016 10.390 35.092 1.00 28.00 23 VAL B O 1
ATOM 1474 N N . VAL B 1 27 ? 10.891 10.122 33.151 1.00 27.44 24 VAL B N 1
ATOM 1475 C CA . VAL B 1 27 ? 9.546 9.990 33.787 1.00 27.96 24 VAL B CA 1
ATOM 1476 C C . VAL B 1 27 ? 8.894 8.616 33.502 1.00 28.48 24 VAL B C 1
ATOM 1477 O O . VAL B 1 27 ? 8.574 8.283 32.351 1.00 28.43 24 VAL B O 1
ATOM 1481 N N . ASP B 1 28 ? 8.648 7.836 34.551 1.00 29.12 25 ASP B N 1
ATOM 1482 C CA . ASP B 1 28 ? 7.848 6.637 34.384 1.00 29.83 25 ASP B CA 1
ATOM 1483 C C . ASP B 1 28 ? 6.413 7.001 34.685 1.00 30.74 25 ASP B C 1
ATOM 1484 O O . ASP B 1 28 ? 6.039 7.133 35.852 1.00 30.76 25 ASP B O 1
ATOM 1489 N N . ALA B 1 29 ? 5.602 7.129 33.642 1.00 31.35 26 ALA B N 1
ATOM 1490 C CA . ALA B 1 29 ? 4.219 7.591 33.821 1.00 32.19 26 ALA B CA 1
ATOM 1491 C C . ALA B 1 29 ? 3.257 6.573 34.465 1.00 33.04 26 ALA B C 1
ATOM 1492 O O . ALA B 1 29 ? 2.211 6.954 34.966 1.00 33.74 26 ALA B O 1
ATOM 1494 N N . THR B 1 30 ? 3.621 5.291 34.429 1.00 33.84 27 THR B N 1
ATOM 1495 C CA . THR B 1 30 ? 2.800 4.197 34.928 1.00 33.65 27 THR B CA 1
ATOM 1496 C C . THR B 1 30 ? 3.670 3.207 35.691 1.00 34.02 27 THR B C 1
ATOM 1497 O O . THR B 1 30 ? 4.082 2.172 35.163 1.00 33.89 27 THR B O 1
ATOM 1509 N N . GLY B 1 32 ? 3.157 0.970 38.120 1.00 35.75 29 GLY B N 1
ATOM 1510 C CA . GLY B 1 32 ? 2.719 -0.402 38.341 1.00 36.58 29 GLY B CA 1
ATOM 1511 C C . GLY B 1 32 ? 3.632 -1.119 39.320 1.00 37.16 29 GLY B C 1
ATOM 1512 O O . GLY B 1 32 ? 3.925 -0.580 40.387 1.00 38.04 29 GLY B O 1
ATOM 1513 N N . ASN B 1 33 ? 4.115 -2.306 38.942 1.00 37.84 30 ASN B N 1
ATOM 1514 C CA . ASN B 1 33 ? 5.002 -3.115 39.806 1.00 38.16 30 ASN B CA 1
ATOM 1515 C C . ASN B 1 33 ? 6.473 -2.656 39.798 1.00 38.02 30 ASN B C 1
ATOM 1516 O O . ASN B 1 33 ? 7.343 -3.262 40.457 1.00 38.22 30 ASN B O 1
ATOM 1521 N N . GLY B 1 34 ? 6.734 -1.579 39.054 1.00 36.93 31 GLY B N 1
ATOM 1522 C CA . GLY B 1 34 ? 8.029 -0.921 39.065 1.00 36.49 31 GLY B CA 1
ATOM 1523 C C . GLY B 1 34 ? 9.077 -1.500 38.133 1.00 36.06 31 GLY B C 1
ATOM 1524 O O . GLY B 1 34 ? 10.248 -1.210 38.290 1.00 36.27 31 GLY B O 1
ATOM 1525 N N . ASN B 1 35 ? 8.659 -2.305 37.163 1.00 35.78 32 ASN B N 1
ATOM 1526 C CA . ASN B 1 35 ? 9.591 -2.927 36.220 1.00 35.73 32 ASN B CA 1
ATOM 1527 C C . ASN B 1 35 ? 10.429 -1.901 35.432 1.00 35.44 32 ASN B C 1
ATOM 1528 O O . ASN B 1 35 ? 11.649 -2.040 35.324 1.00 35.05 32 ASN B O 1
ATOM 1533 N N . ASP B 1 36 ? 9.771 -0.877 34.877 1.00 35.21 33 ASP B N 1
ATOM 1534 C CA . ASP B 1 36 ? 10.479 0.145 34.096 1.00 35.01 33 ASP B CA 1
ATOM 1535 C C . ASP B 1 36 ? 11.308 1.086 34.978 1.00 34.57 33 ASP B C 1
ATOM 1536 O O . ASP B 1 36 ? 12.448 1.437 34.635 1.00 33.66 33 ASP B O 1
ATOM 1541 N N . THR B 1 37 ? 10.765 1.448 36.140 1.00 34.35 34 THR B N 1
ATOM 1542 C CA . THR B 1 37 ? 11.506 2.279 37.091 1.00 34.61 34 THR B CA 1
ATOM 1543 C C . THR B 1 37 ? 12.777 1.607 37.575 1.00 34.48 34 THR B C 1
ATOM 1544 O O . THR B 1 37 ? 13.828 2.236 37.591 1.00 35.02 34 THR B O 1
ATOM 1548 N N . ALA B 1 38 ? 12.680 0.329 37.958 1.00 34.39 35 ALA B N 1
ATOM 1549 C CA . ALA B 1 38 ? 13.829 -0.428 38.453 1.00 33.85 35 ALA B CA 1
ATOM 1550 C C . ALA B 1 38 ? 14.917 -0.499 37.387 1.00 34.11 35 ALA B C 1
ATOM 1551 O O . ALA B 1 38 ? 16.116 -0.429 37.696 1.00 34.84 35 ALA B O 1
ATOM 1553 N N . PHE B 1 39 ? 14.498 -0.627 36.139 1.00 33.60 36 PHE B N 1
ATOM 1554 C CA . PHE B 1 39 ? 15.455 -0.684 35.035 1.00 33.17 36 PHE B CA 1
ATOM 1555 C C . PHE B 1 39 ? 16.052 0.689 34.656 1.00 33.57 36 PHE B C 1
ATOM 1556 O O . PHE B 1 39 ? 17.268 0.826 34.441 1.00 34.22 36 PHE B O 1
ATOM 1564 N N . LEU B 1 40 ? 15.194 1.696 34.530 1.00 33.68 37 LEU B N 1
ATOM 1565 C CA . LEU B 1 40 ? 15.650 3.014 34.096 1.00 33.76 37 LEU B CA 1
ATOM 1566 C C . LEU B 1 40 ? 16.469 3.750 35.152 1.00 33.65 37 LEU B C 1
ATOM 1567 O O . LEU B 1 40 ? 17.413 4.438 34.803 1.00 33.88 37 LEU B O 1
ATOM 1572 N N . ALA B 1 41 ? 16.142 3.597 36.437 1.00 33.61 38 ALA B N 1
ATOM 1573 C CA . ALA B 1 41 ? 16.852 4.363 37.476 1.00 33.58 38 ALA B CA 1
ATOM 1574 C C . ALA B 1 41 ? 18.379 4.150 37.471 1.00 33.70 38 ALA B C 1
ATOM 1575 O O . ALA B 1 41 ? 19.135 5.083 37.720 1.00 33.05 38 ALA B O 1
ATOM 1577 N N . GLY B 1 42 ? 18.823 2.932 37.184 1.00 33.47 39 GLY B N 1
ATOM 1578 C CA . GLY B 1 42 ? 20.254 2.632 37.174 1.00 33.69 39 GLY B CA 1
ATOM 1579 C C . GLY B 1 42 ? 21.022 3.253 36.024 1.00 33.85 39 GLY B C 1
ATOM 1580 O O . GLY B 1 42 ? 22.247 3.153 35.968 1.00 33.94 39 GLY B O 1
ATOM 1581 N N . LEU B 1 43 ? 20.302 3.910 35.117 1.00 34.23 40 LEU B N 1
ATOM 1582 C CA . LEU B 1 43 ? 20.870 4.400 33.864 1.00 34.26 40 LEU B CA 1
ATOM 1583 C C . LEU B 1 43 ? 20.712 5.928 33.694 1.00 34.63 40 LEU B C 1
ATOM 1584 O O . LEU B 1 43 ? 21.129 6.505 32.678 1.00 34.29 40 LEU B O 1
ATOM 1589 N N . SER B 1 44 ? 20.125 6.574 34.702 1.00 34.12 41 SER B N 1
ATOM 1590 C CA . SER B 1 44 ? 19.795 7.996 34.626 1.00 33.98 41 SER B CA 1
ATOM 1591 C C . SER B 1 44 ? 20.073 8.728 35.947 1.00 33.71 41 SER B C 1
ATOM 1592 O O . SER B 1 44 ? 20.430 8.109 36.938 1.00 34.15 41 SER B O 1
ATOM 1595 N N . LYS B 1 45 ? 19.931 10.049 35.952 1.00 33.43 42 LYS B N 1
ATOM 1596 C CA . LYS B 1 45 ? 20.108 10.799 37.188 1.00 33.51 42 LYS B CA 1
ATOM 1597 C C . LYS B 1 45 ? 18.953 10.538 38.160 1.00 33.36 42 LYS B C 1
ATOM 1598 O O . LYS B 1 45 ? 19.172 10.238 39.328 1.00 34.23 42 LYS B O 1
ATOM 1604 N N . LYS B 1 46 ? 17.735 10.665 37.666 1.00 33.19 43 LYS B N 1
ATOM 1605 C CA . LYS B 1 46 ? 16.550 10.609 38.526 1.00 32.77 43 LYS B CA 1
ATOM 1606 C C . LYS B 1 46 ? 15.388 10.097 37.709 1.00 32.34 43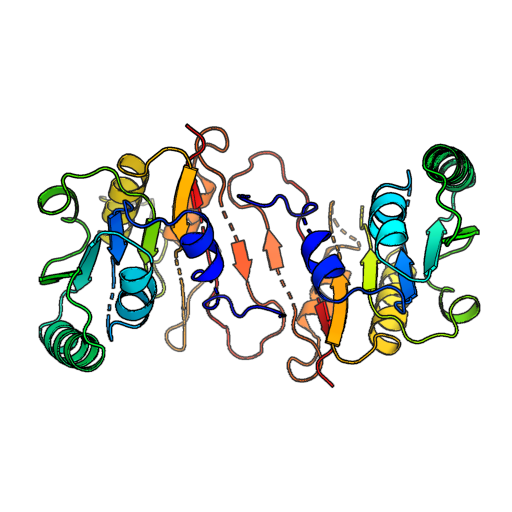 LYS B C 1
ATOM 1607 O O . LYS B 1 46 ? 15.245 10.447 36.539 1.00 32.04 43 LYS B O 1
ATOM 1613 N N . VAL B 1 47 ? 14.565 9.255 38.323 1.00 32.16 44 VAL B N 1
ATOM 1614 C CA . VAL B 1 47 ? 13.341 8.805 37.705 1.00 31.80 44 VAL B CA 1
ATOM 1615 C C . VAL B 1 47 ? 12.187 9.250 38.589 1.00 32.50 44 VAL B C 1
ATOM 1616 O O . VAL B 1 47 ? 12.184 8.986 39.800 1.00 31.73 44 VAL B O 1
ATOM 1620 N N . TYR B 1 48 ? 11.221 9.921 37.965 1.00 33.05 45 TYR B N 1
ATOM 1621 C CA . TYR B 1 48 ? 9.941 10.234 38.588 1.00 33.87 45 TYR B CA 1
ATOM 1622 C C . TYR B 1 48 ? 8.980 9.148 38.115 1.00 34.50 45 TYR B C 1
ATOM 1623 O O . TYR B 1 48 ? 8.816 8.961 36.901 1.00 34.65 45 TYR B O 1
ATOM 1632 N N . ALA B 1 49 ? 8.324 8.445 39.042 1.00 34.64 46 ALA B N 1
ATOM 1633 C CA . ALA B 1 49 ? 7.316 7.457 38.655 1.00 34.87 46 ALA B CA 1
ATOM 1634 C C . ALA B 1 49 ? 5.961 7.766 39.292 1.00 35.51 46 ALA B C 1
ATOM 1635 O O . ALA B 1 49 ? 5.900 8.108 40.468 1.00 35.82 46 ALA B O 1
ATOM 1637 N N . PHE B 1 50 ? 4.895 7.622 38.513 1.00 36.17 47 PHE B N 1
ATOM 1638 C CA . PHE B 1 50 ? 3.538 7.986 38.934 1.00 37.55 47 PHE B CA 1
ATOM 1639 C C . PHE B 1 50 ? 2.646 6.761 38.943 1.00 38.37 47 PHE B C 1
ATOM 1640 O O . PHE B 1 50 ? 2.800 5.866 38.102 1.00 38.44 47 PHE B O 1
ATOM 1648 N N . ASP B 1 51 ? 1.699 6.735 39.880 1.00 39.71 48 ASP B N 1
ATOM 1649 C CA . ASP B 1 51 ? 0.672 5.707 39.925 1.00 41.29 48 ASP B CA 1
ATOM 1650 C C . ASP B 1 51 ? -0.497 6.184 40.773 1.00 42.34 48 ASP B C 1
ATOM 1651 O O . ASP B 1 51 ? -0.314 7.022 41.654 1.00 42.13 48 ASP B O 1
ATOM 1656 N N . VAL B 1 52 ? -1.685 5.642 40.509 1.00 44.04 49 VAL B N 1
ATOM 1657 C CA . VAL B 1 52 ? -2.895 5.977 41.286 1.00 45.69 49 VAL B CA 1
ATOM 1658 C C . VAL B 1 52 ? -3.192 5.041 42.467 1.00 46.86 49 VAL B C 1
ATOM 1659 O O . VAL B 1 52 ? -4.157 5.272 43.216 1.00 47.87 49 VAL B O 1
ATOM 1663 N N . GLN B 1 53 ? -2.394 3.988 42.639 1.00 47.51 50 GLN B N 1
ATOM 1664 C CA . GLN B 1 53 ? -2.668 3.013 43.707 1.00 48.29 50 GLN B CA 1
ATOM 1665 C C . GLN B 1 53 ? -1.569 2.950 44.773 1.00 48.29 50 GLN B C 1
ATOM 1666 O O . GLN B 1 53 ? -0.383 2.798 44.452 1.00 48.05 50 GLN B O 1
ATOM 1672 N N . GLU B 1 54 ? -1.975 3.075 46.038 1.00 48.29 51 GLU B N 1
ATOM 1673 C CA . GLU B 1 54 ? -1.059 2.931 47.173 1.00 48.58 51 GLU B CA 1
ATOM 1674 C C . GLU B 1 54 ? -0.246 1.630 47.095 1.00 48.79 51 GLU B C 1
ATOM 1675 O O . GLU B 1 54 ? 0.971 1.627 47.336 1.00 48.97 51 GLU B O 1
ATOM 1677 N N . GLN B 1 55 ? -0.924 0.537 46.735 1.00 48.82 52 GLN B N 1
ATOM 1678 C CA . GLN B 1 55 ? -0.331 -0.799 46.687 1.00 48.75 52 GLN B CA 1
ATOM 1679 C C . GLN B 1 55 ? 0.916 -0.861 45.801 1.00 48.46 52 GLN B C 1
ATOM 1680 O O . GLN B 1 55 ? 1.924 -1.440 46.189 1.00 48.84 52 GLN B O 1
ATOM 1682 N N . ALA B 1 56 ? 0.838 -0.249 44.625 1.00 47.88 53 ALA B N 1
ATOM 1683 C CA . ALA B 1 56 ? 1.931 -0.256 43.655 1.00 47.48 53 ALA B CA 1
ATOM 1684 C C . ALA B 1 56 ? 3.133 0.537 44.156 1.00 47.06 53 ALA B C 1
ATOM 1685 O O . ALA B 1 56 ? 4.285 0.205 43.830 1.00 46.65 53 ALA B O 1
ATOM 1687 N N . LEU B 1 57 ? 2.853 1.586 44.933 1.00 46.17 54 LEU B N 1
ATOM 1688 C CA . LEU B 1 57 ? 3.893 2.358 45.604 1.00 45.77 54 LEU B CA 1
ATOM 1689 C C . LEU B 1 57 ? 4.664 1.476 46.573 1.00 45.23 54 LEU B C 1
ATOM 1690 O O . LEU B 1 57 ? 5.894 1.401 46.506 1.00 44.60 54 LEU B O 1
ATOM 1695 N N . GLY B 1 58 ? 3.923 0.803 47.455 1.00 45.21 55 GLY B N 1
ATOM 1696 C CA . GLY B 1 58 ? 4.486 -0.035 48.505 1.00 45.08 55 GLY B CA 1
ATOM 1697 C C . GLY B 1 58 ? 5.321 -1.169 47.944 1.00 45.18 55 GLY B C 1
ATOM 1698 O O . GLY B 1 58 ? 6.422 -1.417 48.429 1.00 45.26 55 GLY B O 1
ATOM 1699 N N . LYS B 1 59 ? 4.797 -1.848 46.922 1.00 45.14 56 LYS B N 1
ATOM 1700 C CA . LYS B 1 59 ? 5.532 -2.903 46.215 1.00 45.18 56 LYS B CA 1
ATOM 1701 C C . LYS B 1 59 ? 6.810 -2.351 45.579 1.00 44.52 56 LYS B C 1
ATOM 1702 O O . LYS B 1 59 ? 7.917 -2.824 45.881 1.00 44.25 56 LYS B O 1
ATOM 1704 N N . THR B 1 60 ? 6.650 -1.343 44.718 1.00 44.03 57 THR B N 1
ATOM 1705 C CA . THR B 1 60 ? 7.789 -0.704 44.032 1.00 43.31 57 THR B CA 1
ATOM 1706 C C . THR B 1 60 ? 8.849 -0.235 45.016 1.00 42.64 57 THR B C 1
ATOM 1707 O O . THR B 1 60 ? 10.037 -0.477 44.815 1.00 42.29 57 THR B O 1
ATOM 1711 N N . SER B 1 61 ? 8.412 0.405 46.097 1.00 42.47 58 SER B N 1
ATOM 1712 C CA . SER B 1 61 ? 9.342 0.861 47.144 1.00 42.26 58 SER B CA 1
ATOM 1713 C C . SER B 1 61 ? 10.214 -0.225 47.734 1.00 41.77 58 SER B C 1
ATOM 1714 O O . SER B 1 61 ? 11.439 -0.129 47.673 1.00 41.49 58 SER B O 1
ATOM 1717 N N . GLN B 1 62 ? 9.587 -1.258 48.295 1.00 41.82 59 GLN B N 1
ATOM 1718 C CA . GLN B 1 62 ? 10.331 -2.399 48.860 1.00 41.58 59 GLN B CA 1
ATOM 1719 C C . GLN B 1 62 ? 11.264 -2.999 47.809 1.00 40.94 59 GLN B C 1
ATOM 1720 O O . GLN B 1 62 ? 12.406 -3.333 48.110 1.00 40.50 59 GLN B O 1
ATOM 1726 N N . ARG B 1 63 ? 10.770 -3.079 46.577 1.00 40.03 60 ARG B N 1
ATOM 1727 C CA . ARG B 1 63 ? 11.501 -3.644 45.453 1.00 39.62 60 ARG B CA 1
ATOM 1728 C C . ARG B 1 63 ? 12.781 -2.861 45.121 1.00 39.33 60 ARG B C 1
ATOM 1729 O O . ARG B 1 63 ? 13.871 -3.432 45.073 1.00 39.90 60 ARG B O 1
ATOM 1737 N N . LEU B 1 64 ? 12.636 -1.554 44.900 1.00 38.70 61 LEU B N 1
ATOM 1738 C CA . LEU B 1 64 ? 13.772 -0.652 44.718 1.00 37.71 61 LEU B CA 1
ATOM 1739 C C . LEU B 1 64 ? 14.655 -0.607 45.958 1.00 37.35 61 LEU B C 1
ATOM 1740 O O . LEU B 1 64 ? 15.879 -0.497 45.850 1.00 35.89 61 LEU B O 1
ATOM 1745 N N . SER B 1 65 ? 14.044 -0.689 47.143 1.00 36.67 62 SER B N 1
ATOM 1746 C CA . SER B 1 65 ? 14.845 -0.777 48.372 1.00 37.01 62 SER B CA 1
ATOM 1747 C C . SER B 1 65 ? 15.754 -2.008 48.383 1.00 37.07 62 SER B C 1
ATOM 1748 O O . SER B 1 65 ? 16.926 -1.908 48.754 1.00 36.83 62 SER B O 1
ATOM 1751 N N . ASP B 1 66 ? 15.202 -3.150 47.966 1.00 36.90 63 ASP B N 1
ATOM 1752 C CA . ASP B 1 66 ? 15.933 -4.421 47.912 1.00 37.47 63 ASP B CA 1
ATOM 1753 C C . ASP B 1 66 ? 17.013 -4.427 46.819 1.00 37.94 63 ASP B C 1
ATOM 1754 O O . ASP B 1 66 ? 17.952 -5.228 46.867 1.00 37.55 63 ASP B O 1
ATOM 1759 N N . LEU B 1 67 ? 16.852 -3.543 45.832 1.00 38.66 64 LEU B N 1
ATOM 1760 C CA . LEU B 1 67 ? 17.857 -3.372 44.775 1.00 38.83 64 LEU B CA 1
ATOM 1761 C C . LEU B 1 67 ? 18.857 -2.248 45.103 1.00 38.93 64 LEU B C 1
ATOM 1762 O O . LEU B 1 67 ? 19.839 -2.055 44.388 1.00 38.59 64 LE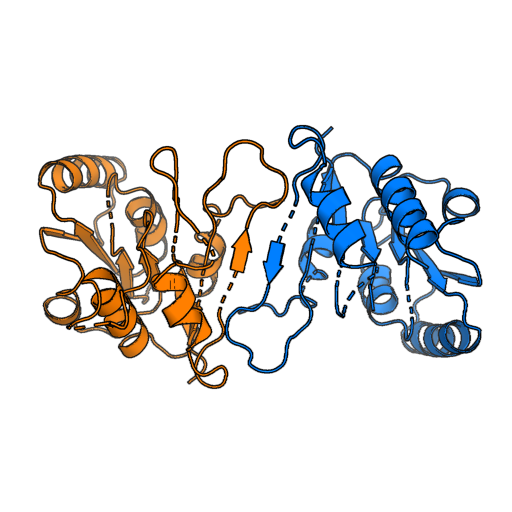U B O 1
ATOM 1767 N N . GLY B 1 68 ? 18.606 -1.530 46.198 1.00 38.84 65 GLY B N 1
ATOM 1768 C CA . GLY B 1 68 ? 19.430 -0.405 46.615 1.00 39.12 65 GLY B CA 1
ATOM 1769 C C . GLY B 1 68 ? 19.314 0.806 45.693 1.00 39.16 65 GLY B C 1
ATOM 1770 O O . GLY B 1 68 ? 20.286 1.548 45.497 1.00 38.65 65 GLY B O 1
ATOM 1771 N N . ILE B 1 69 ? 18.134 0.987 45.108 1.00 38.68 66 ILE B N 1
ATOM 1772 C CA . ILE B 1 69 ? 17.902 2.096 44.185 1.00 38.82 66 ILE B CA 1
ATOM 1773 C C . ILE B 1 69 ? 17.314 3.287 44.942 1.00 38.82 66 ILE B C 1
ATOM 1774 O O . ILE B 1 69 ? 16.248 3.191 45.552 1.00 38.47 66 ILE B O 1
ATOM 1779 N N . GLU B 1 70 ? 18.031 4.402 44.918 1.00 39.37 67 GLU B N 1
ATOM 1780 C CA . GLU B 1 70 ? 17.663 5.574 45.724 1.00 40.07 67 GLU B CA 1
ATOM 1781 C C . GLU B 1 70 ? 17.193 6.750 44.870 1.00 39.67 67 GLU B C 1
ATOM 1782 O O . GLU B 1 70 ? 16.370 7.555 45.317 1.00 40.44 67 GLU B O 1
ATOM 1788 N N . ASN B 1 71 ? 17.717 6.839 43.647 1.00 38.56 68 ASN B N 1
ATOM 1789 C CA . ASN B 1 71 ? 17.511 7.995 42.760 1.00 37.41 68 ASN B CA 1
ATOM 1790 C C . ASN B 1 71 ? 16.149 8.030 42.067 1.00 37.25 68 ASN B C 1
ATOM 1791 O O . ASN B 1 71 ? 16.056 8.175 40.844 1.00 36.73 68 ASN B O 1
ATOM 1796 N N . THR B 1 72 ? 15.088 7.868 42.861 1.00 36.85 69 THR B N 1
ATOM 1797 C CA . THR B 1 72 ? 13.729 7.914 42.356 1.00 36.93 69 THR B CA 1
ATOM 1798 C C . THR B 1 72 ? 12.848 8.732 43.281 1.00 37.30 69 THR B C 1
ATOM 1799 O O . THR B 1 72 ? 13.169 8.922 44.462 1.00 36.53 69 THR B O 1
ATOM 1803 N N . GLU B 1 73 ? 11.730 9.193 42.724 1.00 37.57 70 GLU B N 1
ATOM 1804 C CA . GLU B 1 73 ? 10.701 9.900 43.473 1.00 38.35 70 GLU B CA 1
ATOM 1805 C C . GLU B 1 73 ? 9.352 9.305 43.069 1.00 38.27 70 GLU B C 1
ATOM 1806 O O . GLU B 1 73 ? 8.851 9.547 41.979 1.00 38.38 70 GLU B O 1
ATOM 1812 N N . LEU B 1 74 ? 8.779 8.503 43.953 1.00 38.95 71 LEU B N 1
ATOM 1813 C CA . LEU B 1 74 ? 7.525 7.841 43.649 1.00 39.32 71 LEU B CA 1
ATOM 1814 C C . LEU B 1 74 ? 6.387 8.760 44.054 1.00 39.61 71 LEU B C 1
ATOM 1815 O O . LEU B 1 74 ? 6.341 9.230 45.186 1.00 39.79 71 LEU B O 1
ATOM 1820 N N . ILE B 1 75 ? 5.476 9.016 43.120 1.00 39.97 72 ILE B N 1
ATOM 1821 C CA . ILE B 1 75 ? 4.403 9.982 43.325 1.00 40.45 72 ILE B CA 1
ATOM 1822 C C . ILE B 1 75 ? 3.042 9.322 43.181 1.00 40.80 72 ILE B C 1
ATOM 1823 O O . ILE B 1 75 ? 2.737 8.712 42.154 1.00 40.40 72 ILE B O 1
ATOM 1828 N N . LEU B 1 76 ? 2.232 9.450 44.229 1.00 41.16 73 LEU B N 1
ATOM 1829 C CA . LEU B 1 76 ? 0.858 8.972 44.215 1.00 41.41 73 LEU B CA 1
ATOM 1830 C C . LEU B 1 76 ? -0.021 10.063 43.619 1.00 41.57 73 LEU B C 1
ATOM 1831 O O . LEU B 1 76 ? -0.620 10.865 44.340 1.00 41.61 73 LEU B O 1
ATOM 1836 N N . ASP B 1 77 ? -0.087 10.112 42.293 1.00 41.02 74 ASP B N 1
ATOM 1837 C CA . ASP B 1 77 ? -0.890 11.127 41.619 1.00 40.53 74 ASP B CA 1
ATOM 1838 C C . ASP B 1 77 ? -1.131 10.693 40.182 1.00 40.05 74 ASP B C 1
ATOM 1839 O O . ASP B 1 77 ? -0.294 10.000 39.595 1.00 40.38 74 ASP B O 1
ATOM 1844 N N . GLY B 1 78 ? -2.274 11.079 39.620 1.00 39.27 75 GLY B N 1
ATOM 1845 C CA . GLY B 1 78 ? -2.537 10.853 38.194 1.00 38.42 75 GLY B CA 1
ATOM 1846 C C . GLY B 1 78 ? -1.394 11.429 37.361 1.00 37.73 75 GLY B C 1
ATOM 1847 O O . GLY B 1 78 ? -0.842 12.473 37.709 1.00 38.24 75 GLY B O 1
ATOM 1848 N N . HIS B 1 79 ? -1.039 10.769 36.261 1.00 36.74 76 HIS B N 1
ATOM 1849 C CA . HIS B 1 79 ? 0.110 11.230 35.439 1.00 35.56 76 HIS B CA 1
ATOM 1850 C C . HIS B 1 79 ? -0.146 12.518 34.596 1.00 36.23 76 HIS B C 1
ATOM 1851 O O . HIS B 1 79 ? 0.796 13.136 34.067 1.00 35.70 76 HIS B O 1
ATOM 1858 N N . GLU B 1 80 ? -1.417 12.914 34.468 1.00 36.48 77 GLU B N 1
ATOM 1859 C CA . GLU B 1 80 ? -1.769 14.162 33.769 1.00 37.02 77 GLU B CA 1
ATOM 1860 C C . GLU B 1 80 ? -1.283 15.383 34.551 1.00 36.91 77 GLU B C 1
ATOM 1861 O O . GLU B 1 80 ? -1.192 16.484 34.007 1.00 37.75 77 GLU B O 1
ATOM 1867 N N . ASN B 1 81 ? -0.953 15.163 35.821 1.00 36.66 78 ASN B N 1
ATOM 1868 C CA . ASN B 1 81 ? -0.338 16.177 36.667 1.00 36.52 78 ASN B CA 1
ATOM 1869 C C . ASN B 1 81 ? 1.191 16.107 36.780 1.00 36.81 78 ASN B C 1
ATOM 1870 O O . ASN B 1 81 ? 1.749 16.661 37.724 1.00 36.83 78 ASN B O 1
ATOM 1875 N N . LEU B 1 82 ? 1.876 15.449 35.837 1.00 37.03 79 LEU B N 1
ATOM 1876 C CA . LEU B 1 82 ? 3.355 15.381 35.904 1.00 37.40 79 LEU B CA 1
ATOM 1877 C C . LEU B 1 82 ? 4.032 16.755 35.960 1.00 37.81 79 LEU B C 1
ATOM 1878 O O . LEU B 1 82 ? 5.035 16.925 36.664 1.00 38.14 79 LEU B O 1
ATOM 1883 N N . ASP B 1 83 ? 3.478 17.717 35.219 1.00 39.40 80 ASP B N 1
ATOM 1884 C CA . ASP B 1 83 ? 4.015 19.096 35.103 1.00 40.53 80 ASP B CA 1
ATOM 1885 C C . ASP B 1 83 ? 4.199 19.811 36.428 1.00 41.24 80 ASP B C 1
ATOM 1886 O O . ASP B 1 83 ? 5.053 20.682 36.543 1.00 41.42 80 ASP B O 1
ATOM 1891 N N . HIS B 1 84 ? 3.393 19.440 37.421 1.00 42.05 81 HIS B N 1
ATOM 1892 C CA . HIS B 1 84 ? 3.526 19.976 38.775 1.00 42.81 81 HIS B CA 1
ATOM 1893 C C . HIS B 1 84 ? 4.760 19.521 39.562 1.00 42.24 81 HIS B C 1
ATOM 1894 O O . HIS B 1 84 ? 5.255 20.288 40.393 1.00 42.69 81 HIS B O 1
ATOM 1901 N N . TYR B 1 85 ? 5.233 18.290 39.326 1.00 41.11 82 TYR B N 1
ATOM 1902 C CA . TYR B 1 85 ? 6.350 17.697 40.092 1.00 40.11 82 TYR B CA 1
ATOM 1903 C C . TYR B 1 85 ? 7.699 17.711 39.369 1.00 39.30 82 TYR B C 1
ATOM 1904 O O . TYR B 1 85 ? 8.757 17.676 40.002 1.00 39.43 82 TYR B O 1
ATOM 1913 N N . VAL B 1 86 ? 7.652 17.724 38.045 1.00 38.83 83 VAL B N 1
ATOM 1914 C CA . VAL B 1 86 ? 8.849 17.554 37.217 1.00 37.79 83 VAL B CA 1
ATOM 1915 C C . VAL B 1 86 ? 9.192 18.894 36.594 1.00 37.31 83 VAL B C 1
ATOM 1916 O O . VAL B 1 86 ? 8.564 19.319 35.616 1.00 37.13 83 VAL B O 1
ATOM 1920 N N . ARG B 1 87 ? 10.192 19.563 37.160 1.00 36.87 84 ARG B N 1
ATOM 1921 C CA . ARG B 1 87 ? 10.541 20.901 36.714 1.00 36.61 84 ARG B CA 1
ATOM 1922 C C . ARG B 1 87 ? 11.718 20.920 35.727 1.00 35.84 84 ARG B C 1
ATOM 1923 O O . ARG B 1 87 ? 12.018 21.977 35.152 1.00 36.19 84 ARG B O 1
ATOM 1931 N N . GLU B 1 88 ? 12.344 19.758 35.522 1.00 34.12 85 GLU B N 1
ATOM 1932 C CA . GLU B 1 88 ? 13.510 19.613 34.622 1.00 32.62 85 GLU B CA 1
ATOM 1933 C C . GLU B 1 88 ? 13.129 19.278 33.192 1.00 31.41 85 GLU B C 1
ATOM 1934 O O . GLU B 1 88 ? 12.037 18.758 32.931 1.00 30.37 85 GLU B O 1
ATOM 1940 N N . PRO B 1 89 ? 14.056 19.516 32.234 1.00 30.47 86 PRO B N 1
ATOM 1941 C CA . PRO B 1 89 ? 13.788 18.949 30.909 1.00 29.84 86 PRO B CA 1
ATOM 1942 C C . PRO B 1 89 ? 13.812 17.419 30.986 1.00 29.22 86 PRO B C 1
ATOM 1943 O O . PRO B 1 89 ? 14.493 16.847 31.838 1.00 29.23 86 PRO B O 1
ATOM 1947 N N . ILE B 1 90 ? 13.073 16.751 30.113 1.00 29.58 87 ILE B N 1
ATOM 1948 C CA . ILE B 1 90 ? 12.915 15.299 30.222 1.00 29.31 87 ILE B CA 1
ATOM 1949 C C . ILE B 1 90 ? 13.648 14.582 29.114 1.00 29.28 87 ILE B C 1
ATOM 1950 O O . ILE B 1 90 ? 13.382 14.824 27.952 1.00 29.92 87 ILE B O 1
ATOM 1955 N N . ARG B 1 91 ? 14.519 13.669 29.473 1.00 29.51 88 ARG B N 1
ATOM 1956 C CA . ARG B 1 91 ? 15.290 12.930 28.490 1.00 28.84 88 ARG B CA 1
ATOM 1957 C C . ARG B 1 91 ? 14.513 11.755 27.878 1.00 28.08 88 ARG B C 1
ATOM 1958 O O . ARG B 1 91 ? 14.492 11.602 26.704 1.00 27.04 88 ARG B O 1
ATOM 1966 N N . ALA B 1 92 ? 13.837 10.968 28.703 1.00 27.00 89 ALA B N 1
ATOM 1967 C CA . ALA B 1 92 ? 13.134 9.771 28.255 1.00 26.42 89 ALA B CA 1
ATOM 1968 C C . ALA B 1 92 ? 11.871 9.588 29.115 1.00 25.71 89 ALA B C 1
ATOM 1969 O O . ALA B 1 92 ? 11.859 9.989 30.262 1.00 25.69 89 ALA B O 1
ATOM 1971 N N . ALA B 1 93 ? 10.840 8.992 28.542 1.00 25.80 90 ALA B N 1
ATOM 1972 C CA . ALA B 1 93 ? 9.598 8.675 29.316 1.00 25.65 90 ALA B CA 1
ATOM 1973 C C . ALA B 1 93 ? 8.995 7.370 28.820 1.00 25.77 90 ALA B C 1
ATOM 1974 O O . ALA B 1 93 ? 9.319 6.899 27.733 1.00 24.36 90 ALA B O 1
ATOM 1976 N N . ILE B 1 94 ? 8.103 6.770 29.612 1.00 25.41 91 ILE B N 1
ATOM 1977 C CA . ILE B 1 94 ? 7.496 5.511 29.237 1.00 25.58 91 ILE B CA 1
ATOM 1978 C C . ILE B 1 94 ? 6.085 5.444 29.851 1.00 26.86 91 ILE B C 1
ATOM 1979 O O . ILE B 1 94 ? 5.909 5.874 30.977 1.00 25.44 91 ILE B O 1
ATOM 1984 N N . PHE B 1 95 ? 5.124 4.953 29.071 1.00 28.29 92 PHE B N 1
ATOM 1985 C CA . PHE B 1 95 ? 3.773 4.590 29.550 1.00 29.15 92 PHE B CA 1
ATOM 1986 C C . PHE B 1 95 ? 3.546 3.096 29.256 1.00 30.46 92 PHE B C 1
ATOM 1987 O O . PHE B 1 95 ? 3.979 2.600 28.204 1.00 30.35 92 PHE B O 1
ATOM 1995 N N . ASN B 1 96 ? 2.863 2.377 30.154 1.00 30.97 93 ASN B N 1
ATOM 1996 C CA . ASN B 1 96 ? 2.336 1.050 29.825 1.00 32.29 93 ASN B CA 1
ATOM 1997 C C . ASN B 1 96 ? 0.840 1.130 29.877 1.00 33.33 93 ASN B C 1
ATOM 1998 O O . ASN B 1 96 ? 0.278 1.297 30.970 1.00 32.15 93 ASN B O 1
ATOM 2003 N N . LEU B 1 97 ? 0.211 0.984 28.712 1.00 33.75 94 LEU B N 1
ATOM 2004 C CA . LEU B 1 97 ? -1.210 1.256 28.547 1.00 34.66 94 LEU B CA 1
ATOM 2005 C C . LEU B 1 97 ? -2.050 0.034 28.155 1.00 35.29 94 LEU B C 1
ATOM 2006 O O . LEU B 1 97 ? -1.556 -0.937 27.584 1.00 34.82 94 LEU B O 1
ATOM 2011 N N . GLY B 1 98 ? -3.341 0.102 28.480 1.00 36.43 95 GLY B N 1
ATOM 2012 C CA . GLY B 1 98 ? -4.320 -0.797 27.903 1.00 37.25 95 GLY B CA 1
ATOM 2013 C C . GLY B 1 98 ? -4.949 -0.113 26.701 1.00 38.53 95 GLY B C 1
ATOM 2014 O O . GLY B 1 98 ? -4.347 0.787 26.097 1.00 38.73 95 GLY B O 1
ATOM 2015 N N . TYR B 1 99 ? -6.167 -0.523 26.359 1.00 38.90 96 TYR B N 1
ATOM 2016 C CA . TYR B 1 99 ? -6.874 0.045 25.221 1.00 40.01 96 TYR B CA 1
ATOM 2017 C C . TYR B 1 99 ? -7.509 1.388 25.574 1.00 40.21 96 TYR B C 1
ATOM 2018 O O . TYR B 1 99 ? -8.229 1.496 26.573 1.00 40.17 96 TYR B O 1
ATOM 2027 N N . LEU B 1 100 ? -7.215 2.406 24.763 1.00 40.31 97 LEU B N 1
ATOM 2028 C CA . LEU B 1 100 ? -7.848 3.721 24.887 1.00 41.38 97 LEU B CA 1
ATOM 2029 C C . LEU B 1 100 ? -8.584 4.060 23.604 1.00 42.37 97 LEU B C 1
ATOM 2030 O O . LEU B 1 100 ? -7.973 4.447 22.603 1.00 42.13 97 LEU B O 1
ATOM 2035 N N . PRO B 1 101 ? -9.913 3.872 23.630 1.00 43.46 98 PRO B N 1
ATOM 2036 C CA . PRO B 1 101 ? -10.762 4.041 22.461 1.00 44.66 98 PRO B CA 1
ATOM 2037 C C . PRO B 1 101 ? -10.725 5.481 21.981 1.00 45.75 98 PRO B C 1
ATOM 2038 O O . PRO B 1 101 ? -10.889 6.402 22.785 1.00 45.75 98 PRO B O 1
ATOM 2042 N N . SER B 1 102 ? -10.492 5.678 20.687 1.00 47.23 99 SER B N 1
ATOM 2043 C CA . SER B 1 102 ? -10.515 7.027 20.133 1.00 48.97 99 SER B CA 1
ATOM 2044 C C . SER B 1 102 ? -11.876 7.653 20.438 1.00 50.25 99 SER B C 1
ATOM 2045 O O . SER B 1 102 ? -12.903 6.961 20.413 1.00 50.56 99 SER B O 1
ATOM 2048 N N . ALA B 1 103 ? -11.861 8.948 20.763 1.00 51.79 100 ALA B N 1
ATOM 2049 C CA . ALA B 1 103 ? -13.053 9.682 21.202 1.00 52.94 100 ALA B CA 1
ATOM 2050 C C . ALA B 1 103 ? -14.158 9.711 20.150 1.00 53.77 100 ALA B C 1
ATOM 2051 O O . ALA B 1 103 ? -13.892 9.760 18.941 1.00 53.61 100 ALA B O 1
ATOM 2053 N N . ASP B 1 104 ? -15.399 9.671 20.625 1.00 54.81 101 ASP B N 1
ATOM 2054 C CA . ASP B 1 104 ? -16.552 9.917 19.776 1.00 55.82 101 ASP B CA 1
ATOM 2055 C C . ASP B 1 104 ? -16.552 11.393 19.355 1.00 56.26 101 ASP B C 1
ATOM 2056 O O . ASP B 1 104 ? -16.805 12.278 20.184 1.00 56.32 101 ASP B O 1
ATOM 2058 N N . LYS B 1 105 ? -16.254 11.645 18.075 1.00 56.66 102 LYS B N 1
ATOM 2059 C CA . LYS B 1 105 ? -16.173 13.010 17.528 1.00 56.89 102 LYS B CA 1
ATOM 2060 C C . LYS B 1 105 ? -17.528 13.707 17.516 1.00 57.33 102 LYS B C 1
ATOM 2061 O O . LYS B 1 105 ? -17.603 14.930 17.389 1.00 57.60 102 LYS B O 1
ATOM 2067 N N . SER B 1 106 ? -18.589 12.914 17.622 1.00 57.61 103 SER B N 1
ATOM 2068 C CA . SER B 1 106 ? -19.910 13.415 17.967 1.00 58.08 103 SER B CA 1
ATOM 2069 C C . SER B 1 106 ? -19.925 13.691 19.474 1.00 58.10 103 SER B C 1
ATOM 2070 O O . SER B 1 106 ? -20.978 13.748 20.103 1.00 58.63 103 SER B O 1
ATOM 2073 N N . LYS B 1 110 ? -12.457 17.248 25.563 1.00 51.97 107 LYS B N 1
ATOM 2074 C CA . LYS B 1 110 ? -11.475 16.895 26.592 1.00 51.91 107 LYS B CA 1
ATOM 2075 C C . LYS B 1 110 ? -10.775 15.567 26.274 1.00 51.33 107 LYS B C 1
ATOM 2076 O O . LYS B 1 110 ? -11.390 14.492 26.386 1.00 51.28 107 LYS B O 1
ATOM 2082 N N . PRO B 1 111 ? -9.482 15.632 25.877 1.00 50.64 108 PRO B N 1
ATOM 2083 C CA . PRO B 1 111 ? -8.732 14.386 25.682 1.00 49.93 108 PRO B CA 1
ATOM 2084 C C . PRO B 1 111 ? -8.707 13.548 26.962 1.00 49.06 108 PRO B C 1
ATOM 2085 O O . PRO B 1 111 ? -8.752 14.098 28.074 1.00 48.97 108 PRO B O 1
ATOM 2089 N N . HIS B 1 112 ? -8.644 12.231 26.809 1.00 47.85 109 HIS B N 1
ATOM 2090 C CA . HIS B 1 112 ? -8.386 11.366 27.949 1.00 46.77 109 HIS B CA 1
ATOM 2091 C C . HIS B 1 112 ? -7.144 11.866 28.711 1.00 45.78 109 HIS B C 1
ATOM 2092 O O . HIS B 1 112 ? -6.175 12.365 28.122 1.00 45.21 109 HIS B O 1
ATOM 2099 N N . THR B 1 113 ? -7.212 11.736 30.027 1.00 44.35 110 THR B N 1
ATOM 2100 C CA . THR B 1 113 ? -6.139 12.064 30.953 1.00 43.68 110 THR B CA 1
ATOM 2101 C C . THR B 1 113 ? -4.744 11.556 30.523 1.00 42.48 110 THR B C 1
ATOM 2102 O O . THR B 1 113 ? -3.720 12.202 30.768 1.00 42.41 110 THR B O 1
ATOM 2106 N N . THR B 1 114 ? -4.712 10.410 29.865 1.00 41.05 111 THR B N 1
ATOM 2107 C CA . THR B 1 114 ? -3.449 9.822 29.433 1.00 39.89 111 THR B CA 1
ATOM 2108 C C . THR B 1 114 ? -2.889 10.550 28.222 1.00 39.59 111 THR B C 1
ATOM 2109 O O . THR B 1 114 ? -1.678 10.723 28.109 1.00 39.78 111 THR B O 1
ATOM 2113 N N . LEU B 1 115 ? -3.787 10.978 27.333 1.00 39.02 112 LEU B N 1
ATOM 2114 C CA . LEU B 1 115 ? -3.446 11.792 26.170 1.00 38.32 112 LEU B CA 1
ATOM 2115 C C . LEU B 1 115 ? -2.858 13.134 26.559 1.00 37.91 112 LEU B C 1
ATOM 2116 O O . LEU B 1 115 ? -1.909 13.633 25.920 1.00 38.16 112 LEU B O 1
ATOM 2121 N N . GLU B 1 116 ? -3.420 13.688 27.625 1.00 36.70 113 GLU B N 1
ATOM 2122 C CA . GLU B 1 116 ? -2.973 14.921 28.266 1.00 35.85 113 GLU B CA 1
ATOM 2123 C C . GLU B 1 116 ? -1.574 14.786 28.895 1.00 34.74 113 GLU B C 1
ATOM 2124 O O . GLU B 1 116 ? -0.778 15.723 28.837 1.00 34.73 113 GLU B O 1
ATOM 2130 N N . ALA B 1 117 ? -1.287 13.633 29.507 1.00 33.29 114 ALA B N 1
ATOM 2131 C CA . ALA B 1 117 ? 0.044 13.348 30.053 1.00 32.00 114 ALA B CA 1
ATOM 2132 C C . ALA B 1 117 ? 1.068 13.156 28.930 1.00 31.82 114 ALA B C 1
ATOM 2133 O O . ALA B 1 117 ? 2.201 13.624 29.029 1.00 31.10 114 ALA B O 1
ATOM 2135 N N . ILE B 1 118 ? 0.657 12.465 27.877 1.00 31.33 115 ILE B N 1
ATOM 2136 C CA . ILE B 1 118 ? 1.536 12.256 26.721 1.00 32.09 115 ILE B CA 1
ATOM 2137 C C . ILE B 1 118 ? 1.988 13.599 26.113 1.00 32.63 115 ILE B C 1
ATOM 2138 O O . ILE B 1 118 ? 3.192 13.832 25.967 1.00 33.36 115 ILE B O 1
ATOM 2143 N N . GLU B 1 119 ? 1.034 14.477 25.780 1.00 32.89 116 GLU B N 1
ATOM 2144 C CA . GLU B 1 119 ? 1.335 15.808 25.228 1.00 33.20 116 GLU B CA 1
ATOM 2145 C C . GLU B 1 119 ? 2.187 16.623 26.183 1.00 32.82 116 GLU B C 1
ATOM 2146 O O . GLU B 1 119 ? 3.113 17.322 25.766 1.00 31.91 116 GLU B O 1
ATOM 2152 N N . LYS B 1 120 ? 1.894 16.522 27.478 1.00 32.40 117 LYS B N 1
ATOM 2153 C CA . LYS B 1 120 ? 2.716 17.191 28.460 1.00 32.63 117 LYS B CA 1
ATOM 2154 C C . LYS B 1 120 ? 4.132 16.638 28.473 1.00 32.93 117 LYS B C 1
ATOM 2155 O O . LYS B 1 120 ? 5.067 17.384 28.710 1.00 33.43 117 LYS B O 1
ATOM 2161 N N . ILE B 1 121 ? 4.287 15.339 28.209 1.00 33.05 118 ILE B N 1
ATOM 2162 C CA . ILE B 1 121 ? 5.618 14.748 28.094 1.00 33.38 118 ILE B CA 1
ATOM 2163 C C . ILE B 1 121 ? 6.327 15.288 26.842 1.00 33.20 118 ILE B C 1
ATOM 2164 O O . ILE B 1 121 ? 7.466 15.779 26.912 1.00 33.89 118 ILE B O 1
ATOM 2169 N N . LEU B 1 122 ? 5.641 15.210 25.707 1.00 33.42 119 LEU B N 1
ATOM 2170 C CA . LEU B 1 122 ? 6.211 15.634 24.433 1.00 33.31 119 LEU B CA 1
ATOM 2171 C C . LEU B 1 122 ? 6.656 17.094 24.489 1.00 33.87 119 LEU B C 1
ATOM 2172 O O . LEU B 1 122 ? 7.771 17.425 24.057 1.00 33.73 119 LEU B O 1
ATOM 2177 N N . ASP B 1 123 ? 5.789 17.964 25.020 1.00 33.71 120 ASP B N 1
ATOM 2178 C CA . ASP B 1 123 ? 6.151 19.368 25.254 1.00 34.04 120 ASP B CA 1
ATOM 2179 C C . ASP B 1 123 ? 7.438 19.533 26.049 1.00 33.85 120 ASP B C 1
ATOM 2180 O O . ASP B 1 123 ? 8.222 20.433 25.752 1.00 33.91 120 ASP B O 1
ATOM 2185 N N . ARG B 1 124 ? 7.663 18.653 27.029 1.00 33.35 121 ARG B N 1
ATOM 2186 C CA . ARG B 1 124 ? 8.801 18.771 27.943 1.00 33.01 121 ARG B CA 1
ATOM 2187 C C . ARG B 1 124 ? 10.056 17.965 27.551 1.00 32.90 121 ARG B C 1
ATOM 2188 O O . ARG B 1 124 ? 11.074 18.064 28.213 1.00 32.82 121 ARG B O 1
ATOM 2196 N N . LEU B 1 125 ? 9.978 17.174 26.487 1.00 32.80 122 LEU B N 1
ATOM 2197 C CA . LEU B 1 125 ? 11.108 16.352 26.076 1.00 32.78 122 LEU B CA 1
ATOM 2198 C C . LEU B 1 125 ? 12.215 17.253 25.552 1.00 32.86 122 LEU B C 1
ATOM 2199 O O . LEU B 1 125 ? 11.934 18.213 24.841 1.00 33.38 122 LEU B O 1
ATOM 2204 N N . GLU B 1 126 ? 13.459 16.936 25.880 1.00 32.87 123 GLU B N 1
ATOM 2205 C CA . GLU B 1 126 ? 14.590 17.571 25.220 1.00 33.45 123 GLU B CA 1
ATOM 2206 C C . GLU B 1 126 ? 14.584 17.204 23.735 1.00 33.23 123 GLU B C 1
ATOM 2207 O O . GLU B 1 126 ? 13.948 16.242 23.330 1.00 32.95 123 GLU B O 1
ATOM 2213 N N . VAL B 1 127 ? 15.293 17.976 22.916 1.00 33.64 124 VAL B N 1
ATOM 2214 C CA . VAL B 1 127 ? 15.514 17.568 21.535 1.00 32.97 124 VAL B CA 1
ATOM 2215 C C . VAL B 1 127 ? 16.451 16.363 21.629 1.00 32.58 124 VAL B C 1
ATOM 2216 O O . VAL B 1 127 ? 17.400 16.392 22.402 1.00 32.24 124 VAL B O 1
ATOM 2220 N N . GLY B 1 128 ? 16.144 15.292 20.884 1.00 32.49 125 GLY B N 1
ATOM 2221 C CA . GLY B 1 128 ? 16.857 14.020 20.981 1.00 31.23 125 GLY B CA 1
ATOM 2222 C C . GLY B 1 128 ? 16.224 13.092 22.007 1.00 31.01 125 GLY B C 1
ATOM 2223 O O . GLY B 1 128 ? 16.502 11.893 22.045 1.00 30.96 125 GLY B O 1
ATOM 2224 N N . GLY B 1 129 ? 15.370 13.644 22.856 1.00 30.70 126 GLY B N 1
ATOM 2225 C CA . GLY B 1 129 ? 14.680 12.841 23.871 1.00 29.54 126 GLY B CA 1
ATOM 2226 C C . GLY B 1 129 ? 13.633 11.906 23.292 1.00 28.84 126 GLY B C 1
ATOM 2227 O O . GLY B 1 129 ? 13.148 12.136 22.180 1.00 29.27 126 GLY B O 1
ATOM 2228 N N . ARG B 1 130 ? 13.245 10.884 24.069 1.00 28.04 127 ARG B N 1
ATOM 2229 C CA . ARG B 1 130 ? 12.389 9.801 23.588 1.00 26.43 127 ARG B CA 1
ATOM 2230 C C . ARG B 1 130 ? 11.226 9.430 24.537 1.00 25.97 127 ARG B C 1
ATOM 2231 O O . ARG B 1 130 ? 11.342 9.543 25.756 1.00 25.45 127 ARG B O 1
ATOM 2239 N N . LEU B 1 131 ? 10.139 8.975 23.940 1.00 24.93 128 LEU B N 1
ATOM 2240 C CA . LEU B 1 131 ? 8.951 8.488 24.679 1.00 24.21 128 LEU B CA 1
ATOM 2241 C C . LEU B 1 131 ? 8.606 7.113 24.124 1.00 24.27 128 LEU B C 1
ATOM 2242 O O . LEU B 1 131 ? 8.306 6.977 22.929 1.00 24.60 128 LEU B O 1
ATOM 2247 N N . ALA B 1 132 ? 8.694 6.087 24.968 1.00 24.06 129 ALA B N 1
ATOM 2248 C CA . ALA B 1 132 ? 8.229 4.766 24.595 1.00 24.78 129 ALA B CA 1
ATOM 2249 C C . ALA B 1 132 ? 6.810 4.576 25.154 1.00 26.29 129 ALA B C 1
ATOM 2250 O O . ALA B 1 132 ? 6.585 4.801 26.348 1.00 25.79 129 ALA B O 1
ATOM 2252 N N . ILE B 1 133 ? 5.862 4.223 24.290 1.00 27.45 130 ILE B N 1
ATOM 2253 C CA . ILE B 1 133 ? 4.516 3.882 24.776 1.00 28.67 130 ILE B CA 1
ATOM 2254 C C . ILE B 1 133 ? 4.220 2.431 24.457 1.00 30.31 130 ILE B C 1
ATOM 2255 O O . ILE B 1 133 ? 4.030 2.058 23.278 1.00 30.68 130 ILE B O 1
ATOM 2268 N N . ILE B 1 135 ? 1.656 -0.581 24.647 1.00 35.64 132 ILE B N 1
ATOM 2269 C CA . ILE B 1 135 ? 0.197 -0.733 24.680 1.00 36.92 132 ILE B CA 1
ATOM 2270 C C . ILE B 1 135 ? -0.186 -2.214 24.606 1.00 37.95 132 ILE B C 1
ATOM 2271 O O . ILE B 1 135 ? 0.239 -2.919 23.695 1.00 37.60 132 ILE B O 1
ATOM 2276 N N . TYR B 1 136 ? -1.002 -2.668 25.557 1.00 39.58 133 TYR B N 1
ATOM 2277 C CA . TYR B 1 136 ? -1.471 -4.057 25.562 1.00 41.49 133 TYR B CA 1
ATOM 2278 C C . TYR B 1 136 ? -2.986 -4.149 25.727 1.00 42.51 133 TYR B C 1
ATOM 2279 O O . TYR B 1 136 ? -3.507 -3.901 26.817 1.00 42.76 133 TYR B O 1
ATOM 2288 N N . TYR B 1 137 ? -3.688 -4.497 24.650 1.00 43.87 134 TYR B N 1
ATOM 2289 C CA . TYR B 1 137 ? -5.149 -4.583 24.703 1.00 45.73 134 TYR B CA 1
ATOM 2290 C C . TYR B 1 137 ? -5.549 -5.698 2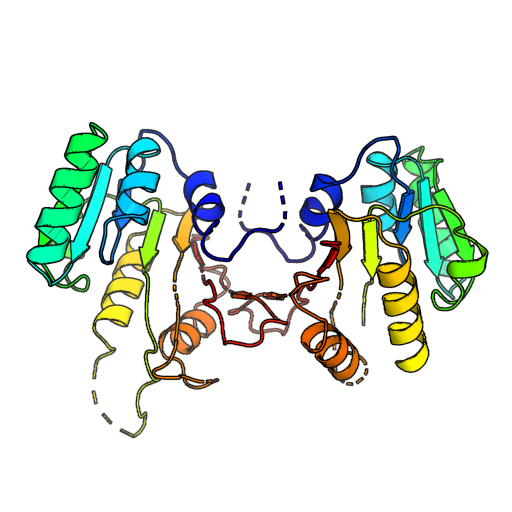5.653 1.00 47.03 134 TYR B C 1
ATOM 2291 O O . TYR B 1 137 ? -6.265 -5.461 26.624 1.00 47.42 134 TYR B O 1
ATOM 2300 N N . GLY B 1 138 ? -5.036 -6.898 25.391 1.00 48.80 135 GLY B N 1
ATOM 2301 C CA . GLY B 1 138 ? -5.233 -8.048 26.264 1.00 50.55 135 GLY B CA 1
ATOM 2302 C C . GLY B 1 138 ? -6.612 -8.663 26.132 1.00 51.89 135 GLY B C 1
ATOM 2303 O O . GLY B 1 138 ? -7.340 -8.375 25.173 1.00 52.15 135 GLY B O 1
ATOM 2304 N N . HIS B 1 139 ? -6.955 -9.508 27.108 1.00 53.08 136 HIS B N 1
ATOM 2305 C CA . HIS B 1 139 ? -8.257 -10.193 27.202 1.00 53.83 136 HIS B CA 1
ATOM 2306 C C . HIS B 1 139 ? -9.439 -9.277 26.877 1.00 54.06 136 HIS B C 1
ATOM 2307 O O . HIS B 1 139 ? -10.295 -9.632 26.060 1.00 54.52 136 HIS B O 1
ATOM 2309 N N . ASP B 1 140 ? -9.459 -8.103 27.511 1.00 54.15 137 ASP B N 1
ATOM 2310 C CA . ASP B 1 140 ? -10.524 -7.103 27.360 1.00 54.12 137 ASP B CA 1
ATOM 2311 C C . ASP B 1 140 ? -10.804 -6.752 25.891 1.00 53.61 137 ASP B C 1
ATOM 2312 O O . ASP B 1 140 ? -11.938 -6.437 25.528 1.00 53.34 137 ASP B O 1
ATOM 2317 N N . GLY B 1 141 ? -9.756 -6.787 25.063 1.00 52.91 138 GLY B N 1
ATOM 2318 C CA . GLY B 1 141 ? -9.883 -6.531 23.631 1.00 51.78 138 GLY B CA 1
ATOM 2319 C C . GLY B 1 141 ? -9.741 -5.067 23.268 1.00 51.11 138 GLY B C 1
ATOM 2320 O O . GLY B 1 141 ? -9.914 -4.190 24.109 1.00 51.08 138 GLY B O 1
ATOM 2321 N N . GLY B 1 142 ? -9.412 -4.812 22.007 1.00 50.45 139 GLY B N 1
ATOM 2322 C CA . GLY B 1 142 ? -9.288 -3.453 21.494 1.00 49.64 139 GLY B CA 1
ATOM 2323 C C . GLY B 1 142 ? -9.146 -3.433 19.985 1.00 49.10 139 GLY B C 1
ATOM 2324 O O . GLY B 1 142 ? -9.068 -4.480 19.351 1.00 48.88 139 GLY B O 1
ATOM 2325 N N . ASP B 1 143 ? -9.105 -2.235 19.413 1.00 48.90 140 ASP B N 1
ATOM 2326 C CA . ASP B 1 143 ? -9.046 -2.060 17.963 1.00 48.93 140 ASP B CA 1
ATOM 2327 C C . ASP B 1 143 ? -8.012 -0.993 17.593 1.00 48.89 140 ASP B C 1
ATOM 2328 O O . ASP B 1 143 ? -8.167 0.179 17.944 1.00 48.87 140 ASP B O 1
ATOM 2341 N N . GLU B 1 145 ? -7.449 0.424 14.805 1.00 48.82 142 GLU B N 1
ATOM 2342 C CA . GLU B 1 145 ? -7.994 1.441 13.900 1.00 48.47 142 GLU B CA 1
ATOM 2343 C C . GLU B 1 145 ? -8.836 2.490 14.639 1.00 47.71 142 GLU B C 1
ATOM 2344 O O . GLU B 1 145 ? -9.131 3.559 14.087 1.00 47.60 142 GLU B O 1
ATOM 2350 N N . LYS B 1 146 ? -9.211 2.182 15.883 1.00 46.36 143 LYS B N 1
ATOM 2351 C CA . LYS B 1 146 ? -9.969 3.101 16.724 1.00 45.45 143 LYS B CA 1
ATOM 2352 C C . LYS B 1 146 ? -9.267 3.292 18.074 1.00 44.70 143 LYS B C 1
ATOM 2353 O O . LYS B 1 146 ? -9.890 3.178 19.142 1.00 44.83 143 LYS B O 1
ATOM 2355 N N . ASP B 1 147 ? -7.968 3.594 18.000 1.00 43.30 144 ASP B N 1
ATOM 2356 C CA . ASP B 1 147 ? -7.092 3.777 19.164 1.00 41.81 144 ASP B CA 1
ATOM 2357 C C . ASP B 1 147 ? -6.692 5.254 19.331 1.00 40.70 144 ASP B C 1
ATOM 2358 O O . ASP B 1 147 ? -6.063 5.837 18.447 1.00 39.75 144 ASP B O 1
ATOM 2363 N N . ALA B 1 148 ? -7.039 5.841 20.476 1.00 39.73 145 ALA B N 1
ATOM 2364 C CA . ALA B 1 148 ? -6.741 7.253 20.750 1.00 39.12 145 ALA B CA 1
ATOM 2365 C C . ALA B 1 148 ? -5.247 7.630 20.742 1.00 38.59 145 ALA B C 1
ATOM 2366 O O . ALA B 1 148 ? -4.876 8.683 20.227 1.00 38.11 145 ALA B O 1
ATOM 2368 N N . VAL B 1 149 ? -4.407 6.786 21.332 1.00 37.86 146 VAL B N 1
ATOM 2369 C CA . VAL B 1 149 ? -2.978 7.050 21.354 1.00 37.26 146 VAL B CA 1
ATOM 2370 C C . VAL B 1 149 ? -2.473 7.041 19.913 1.00 36.78 146 VAL B C 1
ATOM 2371 O O . VAL B 1 149 ? -1.833 7.989 19.481 1.00 37.07 146 VAL B O 1
ATOM 2375 N N . LEU B 1 150 ? -2.812 5.997 19.167 1.00 36.50 147 LEU B N 1
ATOM 2376 C CA . LEU B 1 150 ? -2.373 5.877 17.786 1.00 36.75 147 LEU B CA 1
ATOM 2377 C C . LEU B 1 150 ? -2.853 7.054 16.959 1.00 36.93 147 LEU B C 1
ATOM 2378 O O . LEU B 1 150 ? -2.071 7.628 16.215 1.00 36.47 147 LEU B O 1
ATOM 2383 N N . GLU B 1 151 ? -4.124 7.428 17.109 1.00 36.72 148 GLU B N 1
ATOM 2384 C CA . GLU B 1 151 ? -4.682 8.554 16.356 1.00 36.89 148 GLU B CA 1
ATOM 2385 C C . GLU B 1 151 ? -3.895 9.829 16.633 1.00 36.79 148 GLU B C 1
ATOM 2386 O O . GLU B 1 151 ? -3.561 10.581 15.718 1.00 37.47 148 GLU B O 1
ATOM 2388 N N . TYR B 1 152 ? -3.562 10.048 17.896 1.00 36.76 149 TYR B N 1
ATOM 2389 C CA . TYR B 1 152 ? -2.784 11.203 18.292 1.00 36.57 149 TYR B CA 1
ATOM 2390 C C . TYR B 1 152 ? -1.356 11.182 17.693 1.00 36.50 149 TYR B C 1
ATOM 2391 O O . TYR B 1 152 ? -0.893 12.180 17.158 1.00 36.24 149 TYR B O 1
ATOM 2400 N N . VAL B 1 153 ? -0.689 10.037 17.766 1.00 36.26 150 VAL B N 1
ATOM 2401 C CA . VAL B 1 153 ? 0.700 9.905 17.300 1.00 35.83 150 VAL B CA 1
ATOM 2402 C C . VAL B 1 153 ? 0.776 10.088 15.784 1.00 35.34 150 VAL B C 1
ATOM 2403 O O . VAL B 1 153 ? 1.627 10.828 15.285 1.00 35.89 150 VAL B O 1
ATOM 2407 N N . ILE B 1 154 ? -0.123 9.416 15.062 1.00 34.85 151 ILE B N 1
ATOM 2408 C CA . ILE B 1 154 ? -0.272 9.571 13.605 1.00 34.30 151 ILE B CA 1
ATOM 2409 C C . ILE B 1 154 ? -0.376 11.064 13.204 1.00 34.00 151 ILE B C 1
ATOM 2410 O O . ILE B 1 154 ? 0.306 11.523 12.279 1.00 33.41 151 ILE B O 1
ATOM 2415 N N . GLY B 1 155 ? -1.195 11.819 13.940 1.00 33.05 152 GLY B N 1
ATOM 2416 C CA . GLY B 1 155 ? -1.358 13.252 13.709 1.00 32.41 152 GLY B CA 1
ATOM 2417 C C . GLY B 1 155 ? -0.210 14.187 14.067 1.00 32.38 152 GLY B C 1
ATOM 2418 O O . GLY B 1 155 ? -0.282 15.387 13.780 1.00 32.92 152 GLY B O 1
ATOM 2419 N N . LEU B 1 156 ? 0.843 13.678 14.702 1.00 32.00 153 LEU B N 1
ATOM 2420 C CA . LEU B 1 156 ? 2.000 14.525 15.009 1.00 31.68 153 LEU B CA 1
ATOM 2421 C C . LEU B 1 156 ? 2.761 14.917 13.737 1.00 32.11 153 LEU B C 1
ATOM 2422 O O . LEU B 1 156 ? 2.846 14.136 12.799 1.00 31.50 153 LEU B O 1
ATOM 2427 N N . ASP B 1 157 ? 3.294 16.138 13.742 1.00 32.42 154 ASP B N 1
ATOM 2428 C CA . ASP B 1 157 ? 4.035 16.737 12.634 1.00 33.18 154 ASP B CA 1
ATOM 2429 C C . ASP B 1 157 ? 5.368 16.022 12.479 1.00 32.60 154 ASP B C 1
ATOM 2430 O O . ASP B 1 157 ? 6.224 16.109 13.352 1.00 32.15 154 ASP B O 1
ATOM 2435 N N . GLN B 1 158 ? 5.534 15.325 11.361 1.00 33.26 155 GLN B N 1
ATOM 2436 C CA . GLN B 1 158 ? 6.765 14.559 11.079 1.00 33.74 155 GLN B CA 1
ATOM 2437 C C . GLN B 1 158 ? 8.053 15.379 11.117 1.00 33.77 155 GLN B C 1
ATOM 2438 O O . GLN B 1 158 ? 9.152 14.816 11.133 1.00 34.42 155 GLN B O 1
ATOM 2444 N N . ARG B 1 159 ? 7.929 16.701 11.107 1.00 33.99 156 ARG B N 1
ATOM 2445 C CA . ARG B 1 159 ? 9.110 17.564 11.102 1.00 34.32 156 ARG B CA 1
ATOM 2446 C C . ARG B 1 159 ? 9.549 17.812 12.527 1.00 33.54 156 ARG B C 1
ATOM 2447 O O . ARG B 1 159 ? 10.690 18.159 12.769 1.00 33.35 156 ARG B O 1
ATOM 2455 N N . VAL B 1 160 ? 8.630 17.591 13.465 1.00 33.15 157 VAL B N 1
ATOM 2456 C CA . VAL B 1 160 ? 8.898 17.799 14.874 1.00 33.22 157 VAL B CA 1
ATOM 2457 C C . VAL B 1 160 ? 9.172 16.460 15.579 1.00 32.96 157 VAL B C 1
ATOM 2458 O O . VAL B 1 160 ? 9.995 16.379 16.490 1.00 33.29 157 VAL B O 1
ATOM 2462 N N . PHE B 1 161 ? 8.476 15.414 15.157 1.00 33.45 158 PHE B N 1
ATOM 2463 C CA . PHE B 1 161 ? 8.595 14.098 15.787 1.00 33.37 158 PHE B CA 1
ATOM 2464 C C . PHE B 1 161 ? 8.724 12.993 14.747 1.00 33.17 158 PHE B C 1
ATOM 2465 O O . PHE B 1 161 ? 8.165 13.081 13.644 1.00 33.67 158 PHE B O 1
ATOM 2473 N N . THR B 1 162 ? 9.480 11.963 15.101 1.00 32.96 159 THR B N 1
ATOM 2474 C CA . THR B 1 162 ? 9.432 10.686 14.401 1.00 33.19 159 THR B CA 1
ATOM 2475 C C . THR B 1 162 ? 8.745 9.683 15.289 1.00 32.98 159 THR B C 1
ATOM 2476 O O . THR B 1 162 ? 9.101 9.525 16.454 1.00 33.32 159 THR B O 1
ATOM 2480 N N . ALA B 1 163 ? 7.711 9.049 14.750 1.00 33.63 160 ALA B N 1
ATOM 2481 C CA . ALA B 1 163 ? 6.961 8.042 15.482 1.00 33.86 160 ALA B CA 1
ATOM 2482 C C . ALA B 1 163 ? 6.972 6.705 14.744 1.00 34.06 160 ALA B C 1
ATOM 2483 O O . ALA B 1 163 ? 6.647 6.643 13.553 1.00 34.30 160 ALA B O 1
ATOM 2493 N N . LEU B 1 165 ? 6.029 2.373 14.832 1.00 33.14 162 LEU B N 1
ATOM 2494 C CA . LEU B 1 165 ? 5.309 1.226 15.360 1.00 32.33 162 LEU B CA 1
ATOM 2495 C C . LEU B 1 165 ? 6.210 0.005 15.260 1.00 31.95 162 LEU B C 1
ATOM 2496 O O . LEU B 1 165 ? 6.816 -0.255 14.206 1.00 31.71 162 LEU B O 1
ATOM 2501 N N . TYR B 1 166 ? 6.325 -0.692 16.378 1.00 30.92 163 TYR B N 1
ATOM 2502 C CA . TYR B 1 166 ? 7.047 -1.950 16.479 1.00 31.52 163 TYR B CA 1
ATOM 2503 C C . TYR B 1 166 ? 6.103 -2.989 17.071 1.00 31.78 163 TYR B C 1
ATOM 2504 O O . TYR B 1 166 ? 5.699 -2.886 18.244 1.00 31.48 163 TYR B O 1
ATOM 2513 N N . GLN B 1 167 ? 5.712 -3.963 16.252 1.00 31.65 164 GLN B N 1
ATOM 2514 C CA . GLN B 1 167 ? 4.686 -4.920 16.684 1.00 32.65 164 GLN B CA 1
ATOM 2515 C C . GLN B 1 167 ? 4.834 -6.332 16.122 1.00 31.84 164 GLN B C 1
ATOM 2516 O O . GLN B 1 167 ? 5.224 -6.502 14.963 1.00 32.35 164 GLN B O 1
ATOM 2522 N N . PRO B 1 168 ? 4.548 -7.349 16.954 1.00 31.88 165 PRO B N 1
ATOM 2523 C CA . PRO B 1 168 ? 4.571 -8.742 16.521 1.00 31.54 165 PRO B CA 1
ATOM 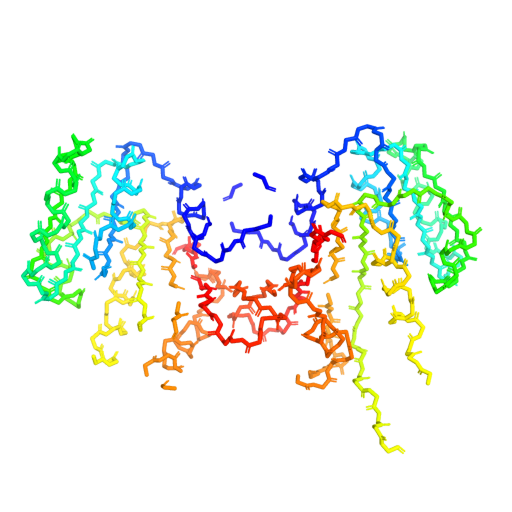2524 C C . PRO B 1 168 ? 3.465 -8.999 15.500 1.00 31.74 165 PRO B C 1
ATOM 2525 O O . PRO B 1 168 ? 2.346 -8.519 15.667 1.00 30.92 165 PRO B O 1
ATOM 2529 N N . LEU B 1 169 ? 3.788 -9.723 14.437 1.00 31.54 166 LEU B N 1
ATOM 2530 C CA . LEU B 1 169 ? 2.841 -9.967 13.354 1.00 32.39 166 LEU B CA 1
ATOM 2531 C C . LEU B 1 169 ? 2.149 -11.324 13.440 1.00 33.13 166 LEU B C 1
ATOM 2532 O O . LEU B 1 169 ? 1.050 -11.514 12.906 1.00 33.86 166 LEU B O 1
ATOM 2537 N N . ASN B 1 170 ? 2.810 -12.281 14.067 1.00 34.31 167 ASN B N 1
ATOM 2538 C CA . ASN B 1 170 ? 2.470 -13.683 13.842 1.00 35.59 167 ASN B CA 1
ATOM 2539 C C . ASN B 1 170 ? 2.179 -14.433 15.128 1.00 37.32 167 ASN B C 1
ATOM 2540 O O . ASN B 1 170 ? 2.376 -15.640 15.198 1.00 37.87 167 ASN B O 1
ATOM 2545 N N . GLN B 1 171 ? 1.705 -13.709 16.138 1.00 39.38 168 GLN B N 1
ATOM 2546 C CA . GLN B 1 171 ? 1.340 -14.314 17.404 1.00 41.95 168 GLN B CA 1
ATOM 2547 C C . GLN B 1 171 ? -0.172 -14.473 17.555 1.00 43.65 168 GLN B C 1
ATOM 2548 O O . GLN B 1 171 ? -0.972 -13.615 17.141 1.00 43.64 168 GLN B O 1
ATOM 2554 N N . ILE B 1 172 ? -0.528 -15.592 18.170 1.00 45.02 169 ILE B N 1
ATOM 2555 C CA . ILE B 1 172 ? -1.867 -16.130 18.145 1.00 47.13 169 ILE B CA 1
ATOM 2556 C C . ILE B 1 172 ? -2.723 -15.277 19.077 1.00 47.68 169 ILE B C 1
ATOM 2557 O O . ILE B 1 172 ? -3.649 -14.594 18.627 1.00 48.55 169 ILE B O 1
ATOM 2562 N N . ASN B 1 173 ? -2.372 -15.262 20.358 1.00 48.48 170 ASN B N 1
ATOM 2563 C CA . ASN B 1 173 ? -2.922 -14.277 21.280 1.00 49.22 170 ASN B CA 1
ATOM 2564 C C . ASN B 1 173 ? -2.268 -12.934 21.001 1.00 49.04 170 ASN B C 1
ATOM 2565 O O . ASN B 1 173 ? -1.034 -12.843 20.913 1.00 49.48 170 ASN B O 1
ATOM 2570 N N . THR B 1 174 ? -3.114 -11.919 20.842 1.00 48.33 171 THR B N 1
ATOM 2571 C CA . THR B 1 174 ? -2.725 -10.550 20.494 1.00 47.73 171 THR B CA 1
ATOM 2572 C C . THR B 1 174 ? -1.774 -9.882 21.516 1.00 46.55 171 THR B C 1
ATOM 2573 O O . THR B 1 174 ? -2.186 -9.500 22.621 1.00 46.81 171 THR B O 1
ATOM 2577 N N . PRO B 1 175 ? -0.492 -9.734 21.132 1.00 44.95 172 PRO B N 1
ATOM 2578 C CA . PRO B 1 175 ? 0.579 -9.301 22.035 1.00 43.58 172 PRO B CA 1
ATOM 2579 C C . PRO B 1 175 ? 0.629 -7.772 22.254 1.00 41.83 172 PRO B C 1
ATOM 2580 O O . PRO B 1 175 ? -0.092 -7.040 21.584 1.00 41.50 172 PRO B O 1
ATOM 2584 N N . PRO B 1 176 ? 1.455 -7.294 23.211 1.00 40.39 173 PRO B N 1
ATOM 2585 C CA . PRO B 1 176 ? 1.637 -5.849 23.291 1.00 39.26 173 PRO B CA 1
ATOM 2586 C C . PRO B 1 176 ? 2.395 -5.326 22.085 1.00 37.98 173 PRO B C 1
ATOM 2587 O O . PRO B 1 176 ? 3.184 -6.060 21.470 1.00 37.18 173 PRO B O 1
ATOM 2591 N N . PHE B 1 177 ? 2.134 -4.072 21.748 1.00 36.94 174 PHE B N 1
ATOM 2592 C CA . PHE B 1 177 ? 2.893 -3.375 20.721 1.00 36.20 174 PHE B CA 1
ATOM 2593 C C . PHE B 1 177 ? 3.480 -2.080 21.266 1.00 35.22 174 PHE B C 1
ATOM 2594 O O . PHE B 1 177 ? 3.018 -1.545 22.287 1.00 34.99 174 PHE B O 1
ATOM 2602 N N . LEU B 1 178 ? 4.496 -1.581 20.562 1.00 33.50 175 LEU B N 1
ATOM 2603 C CA . LEU B 1 178 ? 5.248 -0.426 21.018 1.00 32.12 175 LEU B CA 1
ATOM 2604 C C . LEU B 1 178 ? 5.180 0.781 20.059 1.00 31.59 175 LEU B C 1
ATOM 2605 O O . LEU B 1 178 ? 5.288 0.651 18.818 1.00 31.16 175 LEU B O 1
ATOM 2610 N N . VAL B 1 179 ? 4.988 1.951 20.653 1.00 30.80 176 VAL B N 1
ATOM 2611 C CA . VAL B 1 179 ? 5.147 3.226 19.956 1.00 30.50 176 VAL B CA 1
ATOM 2612 C C . VAL B 1 179 ? 6.445 3.904 20.414 1.00 30.72 176 VAL B C 1
ATOM 2613 O O . VAL B 1 179 ? 6.662 4.151 21.602 1.00 30.42 176 VAL B O 1
ATOM 2625 N N . LEU B 1 181 ? 8.718 7.268 20.078 1.00 30.02 178 LEU B N 1
ATOM 2626 C CA . LEU B 1 181 ? 8.669 8.684 19.693 1.00 30.05 178 LEU B CA 1
ATOM 2627 C C . LEU B 1 181 ? 10.007 9.350 19.968 1.00 30.03 178 LEU B C 1
ATOM 2628 O O . LEU B 1 181 ? 10.574 9.170 21.035 1.00 29.95 178 LEU B O 1
ATOM 2633 N N . GLU B 1 182 ? 10.519 10.127 19.015 1.00 30.86 179 GLU B N 1
ATOM 2634 C CA . GLU B 1 182 ? 11.689 10.957 19.296 1.00 30.98 179 GLU B CA 1
ATOM 2635 C C . GLU B 1 182 ? 11.428 12.399 18.883 1.00 30.92 179 GLU B C 1
ATOM 2636 O O . GLU B 1 182 ? 10.783 12.633 17.855 1.00 32.08 179 GLU B O 1
ATOM 2642 N N . LYS B 1 183 ? 11.898 13.355 19.686 1.00 30.25 180 LYS B N 1
ATOM 2643 C CA . LYS B 1 183 ? 11.776 14.770 19.349 1.00 30.59 180 LYS B CA 1
ATOM 2644 C C . LYS B 1 183 ? 12.914 15.187 18.434 1.00 31.08 180 LYS B C 1
ATOM 2645 O O . LYS B 1 183 ? 14.071 14.966 18.768 1.00 29.66 180 LYS B O 1
ATOM 2651 N N . LEU B 1 184 ? 12.560 15.832 17.322 1.00 32.22 181 LEU B N 1
ATOM 2652 C CA . LEU B 1 184 ? 13.534 16.312 16.329 1.00 34.03 181 LEU B CA 1
ATOM 2653 C C . LEU B 1 184 ? 13.977 17.778 16.523 1.00 34.70 181 LEU B C 1
ATOM 2654 O O . LEU B 1 184 ? 15.102 18.133 16.166 1.00 35.44 181 LEU B O 1
ATOM 2659 N N . GLN B 1 185 ? 13.096 18.626 17.053 1.00 35.22 182 GLN B N 1
ATOM 2660 C CA . GLN B 1 185 ? 13.421 20.052 17.352 1.00 36.48 182 GLN B CA 1
ATOM 2661 C C . GLN B 1 185 ? 12.414 20.735 18.287 1.00 36.64 182 GLN B C 1
ATOM 2662 O O . GLN B 1 185 ? 11.430 20.115 18.691 1.00 36.30 182 GLN B O 1
#

InterPro domains:
  IPR010719 Methyltransferase MnmM-like [PF06962] (44-179)
  IPR010719 Methyltransferase MnmM-like [PTHR35276] (3-180)
  IPR029063 S-adenosyl-L-methionine-dependent methyltransferase superfamily [G3DSA:3.40.50.150] (1-182)
  IPR029063 S-adenosyl-L-methionine-dependent methyltransferase superfamily [SSF53335] (9-142)

Radius of gyration: 22.69 Å; Cα contacts (8 Å, |Δi|>4): 657; chains: 2; bounding box: 57×46×66 Å

Sequence (332 aa):
AIKRPIHSHDFLAEVLDDESIVVDATGNGNDTAFLAGLSKKVYAFDVQEQALGKTSQRLSDLGIENTELILDGHENLDHYVREPIRRAAIFNLGKPHTTLEAIEKILDRLEVGGRLAIIYDEKDAVLEYVIGLDQRVFTALYQPLNQINTPPFLVLEKLQAIKRPIHSHDFLAEVLDDESIVVDATGNGNDTAFLAGLSKKVYAFDVQEQALGKTSQRLSDLGIENTELILDGHENLDHYVREPIRAAIFNLGYLPSADKSKPHTTLEAIEKILDRLEVGGRLAIIYYGHDGGDEKDAVLEYVIGLDQRVFTALYQPLNQINTPPFLVLEKLQ

Foldseek 3Di:
DPDDQVVLLVVLLVQAAQAAEEEEQEALCPNVLSCLVHYVAYEYEDQDPVSVVNNVVVCVVVVRDRYHYDNDHLLVVCVVDPAAHQEYEEEEPPLVSVVSNVVVNLVRHDQFGDYKYYQVNVVVVVVVQVPDDCQFWDKWAADDPDPPGGDIMMIGGHD/DPDDQVVLLVLQLVQAAQAAEEEEQEFLCPNVLSCQVGYNAYEYEYQDPVSVVNNVVVCVVVVRDRYDYDNDHLLCVVVPDPAQHQEYEEEEEADFADDPCPDPSVVSNVVVNLVRHDQFGYYKYYHHFPVDYDVGGNVVVVVVPDDCQFKDKWAADDDDDGGGDIMMIGGHD

Solvent-accessible surface area: 15922 Å² total

Organism: Streptococcus thermophilus (strain ATCC BAA-250 / LMG 18311) (NCBI:txid264199)

Secondary struct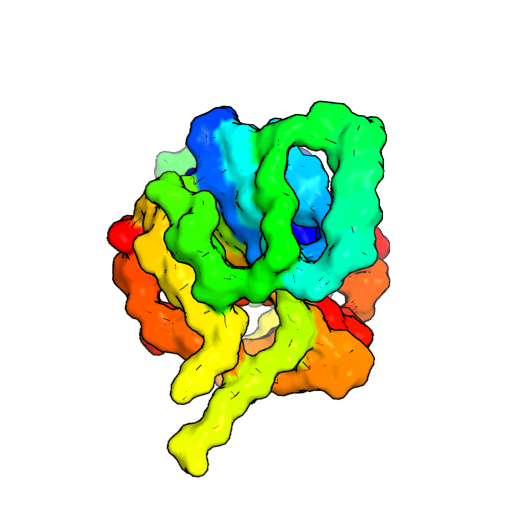ure (DSSP, 8-state):
----S---HHHHHTT--TT-EEEE----SHHHHHHHTTSSEEEEEES-HHHHHHHHHHHHHHT---EEEEES-GGGGGGT--S-EEEEE-----HHHHHHHHHHHHHHEEEEEEEE-----HHHHHHHHHHS-TTTEE--B--SS-SS----B--EE--/----S---HHHHHTT--TT-EEEE----SHHHHHHHTTSSEEEEEES-HHHHHHHHHHHHHHT--SEEEEES-GGGHHHH--S-EEEEE------BPP------HHHHHHHHHHHHEEEEEEEE-----TT-----BHHHHHHHTS-TTTEE--B--SS-SS----B--EE--

B-factor: mean 36.92, std 6.39, range [19.55, 59.43]